Protein AF-A0A9P0P1K7-F1 (afdb_monomer)

Nearest PDB structures (foldseek):
  3ugr-assembly1_A  TM=5.005E-01  e=3.529E+00  Homo sapiens
  8rd8-assembly1_WD  TM=3.876E-01  e=3.308E+00  Psychrobacter urativorans
  6spf-assembly1_X  TM=3.736E-01  e=5.197E+00  Pseudomonas aeruginosa
  7unw-assembly1_Z  TM=3.796E-01  e=8.710E+00  Pseudomonas aeruginosa PAO1

Solvent-accessible surface area (backbone atoms only — not comparable to full-atom values): 15928 Å² total; per-residue (Å²): 129,79,80,78,40,69,74,62,51,59,71,72,45,85,81,62,67,67,64,61,52,59,64,56,71,76,50,87,76,87,56,88,46,77,46,60,40,57,48,88,78,46,46,64,73,56,54,55,53,33,48,77,70,58,32,45,74,43,62,48,72,48,86,92,57,44,74,97,55,73,80,73,79,78,80,82,64,73,93,72,77,70,98,54,70,65,73,49,72,40,81,41,81,34,84,88,73,75,39,74,42,82,39,84,31,40,42,67,61,54,53,42,67,71,52,54,53,58,63,60,50,52,51,49,61,36,59,77,71,55,80,91,76,88,74,91,57,85,59,54,65,55,54,49,48,52,54,45,45,50,53,53,52,50,49,52,54,51,46,58,60,30,53,81,71,78,48,87,78,54,72,67,59,52,50,50,53,53,52,51,52,62,70,68,49,74,79,72,92,69,93,74,75,86,74,80,71,77,80,74,71,70,53,67,68,75,50,55,61,84,63,81,75,44,82,44,81,48,98,58,78,34,56,16,78,72,80,64,47,80,23,42,28,23,27,66,70,69,74,36,24,27,46,87,64,69,41,40,55,66,61,41,49,132

pLDDT: mean 77.13, std 17.07, range [29.75, 95.5]

InterPro domains:
  IPR029526 PiggyBac transposable element-derived protein [PF13843] (31-82)
  IPR029526 PiggyBac transposable element-derived protein [PF13843] (89-155)

Organism: Acanthoscelides obtectus (NCBI:txid200917)

Structure (mmCIF, N/CA/C/O backbone):
data_AF-A0A9P0P1K7-F1
#
_entry.id   AF-A0A9P0P1K7-F1
#
loop_
_atom_site.group_PDB
_atom_site.id
_atom_site.type_symbol
_atom_site.label_atom_id
_atom_site.label_alt_id
_atom_site.label_comp_id
_atom_site.label_asym_id
_atom_site.label_entity_id
_atom_site.label_seq_id
_atom_site.pdbx_PDB_ins_code
_atom_site.Cartn_x
_atom_site.Cartn_y
_atom_site.Cartn_z
_atom_site.occupancy
_atom_site.B_iso_or_equiv
_atom_site.auth_seq_id
_atom_site.auth_comp_id
_atom_site.auth_asym_id
_atom_site.auth_atom_id
_atom_site.pdbx_PDB_model_num
ATOM 1 N N . MET A 1 1 ? 19.606 20.384 12.519 1.00 40.84 1 MET A N 1
ATOM 2 C CA . MET A 1 1 ? 18.174 20.038 12.422 1.00 40.84 1 MET A CA 1
ATOM 3 C C . MET A 1 1 ? 17.444 21.140 13.152 1.00 40.84 1 MET A C 1
ATOM 5 O O . MET A 1 1 ? 17.618 21.238 14.357 1.00 40.84 1 MET A O 1
ATOM 9 N N . ASP A 1 2 ? 16.769 22.026 12.423 1.00 29.75 2 ASP A N 1
ATOM 10 C CA . ASP A 1 2 ? 16.115 23.205 12.997 1.00 29.75 2 ASP A CA 1
ATOM 11 C C . ASP A 1 2 ? 14.933 22.801 13.879 1.00 29.75 2 ASP A C 1
ATOM 13 O O . ASP A 1 2 ? 13.805 22.634 13.421 1.00 29.75 2 ASP A O 1
ATOM 17 N N . THR A 1 3 ? 15.199 22.672 15.173 1.00 37.75 3 THR A N 1
ATOM 18 C CA . THR A 1 3 ? 14.186 22.590 16.231 1.00 37.75 3 THR A CA 1
ATOM 19 C C . THR A 1 3 ? 13.571 23.956 16.549 1.00 37.75 3 THR A C 1
ATOM 21 O O . THR A 1 3 ? 12.781 24.055 17.474 1.00 37.75 3 THR A O 1
ATOM 24 N N . ASN A 1 4 ? 13.908 25.009 15.796 1.00 39.62 4 ASN A N 1
ATOM 25 C CA . ASN A 1 4 ? 13.407 26.371 16.005 1.00 39.62 4 ASN A CA 1
ATOM 26 C C . ASN A 1 4 ? 12.370 26.810 14.963 1.00 39.62 4 ASN A C 1
ATOM 28 O O . ASN A 1 4 ? 11.918 27.950 15.004 1.00 39.62 4 ASN A O 1
ATOM 32 N N . ASN A 1 5 ? 11.964 25.930 14.040 1.00 38.53 5 ASN A N 1
ATOM 33 C CA . ASN A 1 5 ? 10.842 26.227 13.157 1.00 38.53 5 ASN A CA 1
ATOM 34 C C . ASN A 1 5 ? 9.524 25.892 13.885 1.00 38.53 5 ASN A C 1
ATOM 36 O O . ASN A 1 5 ? 9.245 24.704 14.079 1.00 38.53 5 ASN A O 1
ATOM 40 N N . PRO A 1 6 ? 8.697 26.891 14.259 1.00 40.88 6 PRO A N 1
ATOM 41 C CA . PRO A 1 6 ? 7.447 26.671 14.982 1.00 40.88 6 PRO A CA 1
ATOM 42 C C . PRO A 1 6 ? 6.456 25.790 14.213 1.00 40.88 6 PRO A C 1
ATOM 44 O O . PRO A 1 6 ? 5.601 25.168 14.831 1.00 40.88 6 PRO A O 1
ATOM 47 N N . LEU A 1 7 ? 6.564 25.667 12.886 1.00 39.16 7 LEU A N 1
ATOM 48 C CA . LEU A 1 7 ? 5.741 24.730 12.111 1.00 39.16 7 LEU A CA 1
ATOM 49 C C . LEU A 1 7 ? 6.181 23.271 12.310 1.00 39.16 7 LEU A C 1
ATOM 51 O O . LEU A 1 7 ? 5.349 22.369 12.291 1.00 39.16 7 LEU A O 1
ATOM 55 N N . VAL A 1 8 ? 7.477 23.031 12.535 1.00 40.59 8 VAL A N 1
ATOM 56 C CA . VAL A 1 8 ? 8.049 21.686 12.718 1.00 40.59 8 VAL A CA 1
ATOM 57 C C . VAL A 1 8 ? 7.940 21.235 14.176 1.00 40.59 8 VAL A C 1
ATOM 59 O O . VAL A 1 8 ? 7.599 20.082 14.436 1.00 40.59 8 VAL A O 1
ATOM 62 N N . THR A 1 9 ? 8.156 22.134 15.141 1.00 37.59 9 THR A N 1
ATOM 63 C CA . THR A 1 9 ? 7.997 21.821 16.572 1.00 37.59 9 THR A CA 1
ATOM 64 C C . THR A 1 9 ? 6.540 21.648 16.988 1.00 37.59 9 THR A C 1
ATOM 66 O O . THR A 1 9 ? 6.247 20.764 17.794 1.00 37.59 9 THR A O 1
ATOM 69 N N . ASN A 1 10 ? 5.608 22.401 16.392 1.00 40.94 10 ASN A N 1
ATOM 70 C CA . ASN A 1 10 ? 4.177 22.267 16.694 1.00 40.94 10 ASN A CA 1
ATOM 71 C C . ASN A 1 10 ? 3.494 21.092 15.975 1.00 40.94 10 ASN A C 1
ATOM 73 O O . ASN A 1 10 ? 2.407 20.692 16.385 1.00 40.94 10 ASN A O 1
ATOM 77 N N . ALA A 1 11 ? 4.108 20.513 14.938 1.00 41.47 11 ALA A N 1
ATOM 78 C CA . ALA A 1 11 ? 3.579 19.318 14.273 1.00 41.47 11 ALA A CA 1
ATOM 79 C C . ALA A 1 11 ? 3.780 18.035 15.104 1.00 41.47 11 ALA A C 1
ATOM 81 O O . ALA A 1 11 ? 3.044 17.065 14.937 1.00 41.47 11 ALA A O 1
ATOM 82 N N . LEU A 1 12 ? 4.771 18.025 16.005 1.00 41.28 12 LEU A N 1
ATOM 83 C CA . LEU A 1 12 ? 5.139 16.867 16.832 1.00 41.28 12 LEU A CA 1
ATOM 84 C C . LEU A 1 12 ? 4.727 17.014 18.307 1.00 41.28 12 LEU A C 1
ATOM 86 O O . LEU A 1 12 ? 4.859 16.062 19.081 1.00 41.28 12 LEU A O 1
ATOM 90 N N . SER A 1 13 ? 4.206 18.175 18.717 1.00 42.47 13 SER A N 1
ATOM 91 C CA . SER A 1 13 ? 3.633 18.350 20.051 1.00 42.47 13 SER A CA 1
ATOM 92 C C . SER A 1 13 ? 2.273 17.655 20.135 1.00 42.47 13 SER A C 1
ATOM 94 O O . SER A 1 13 ? 1.390 17.920 19.320 1.00 42.47 13 SER A O 1
ATOM 96 N N . ARG A 1 14 ? 2.136 16.760 21.123 1.00 50.47 14 ARG A N 1
ATOM 97 C CA . ARG A 1 14 ? 0.941 15.980 21.496 1.00 50.47 14 ARG A CA 1
ATOM 98 C C . ARG A 1 14 ? -0.377 16.589 20.987 1.00 50.47 14 ARG A C 1
ATOM 100 O O . ARG A 1 14 ? -0.855 17.566 21.545 1.00 50.47 14 ARG A O 1
ATOM 107 N N . ASN A 1 15 ? -0.980 15.936 19.993 1.00 53.31 15 ASN A N 1
ATOM 108 C CA . ASN A 1 15 ? -2.398 16.049 19.643 1.00 53.31 15 ASN A CA 1
ATOM 109 C C . ASN A 1 15 ? -2.936 17.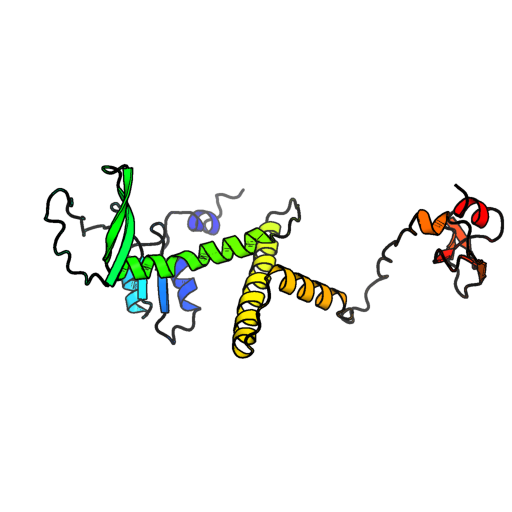481 19.466 1.00 53.31 15 ASN A C 1
ATOM 111 O O . ASN A 1 15 ? -3.743 17.941 20.271 1.00 53.31 15 ASN A O 1
ATOM 115 N N . LYS A 1 16 ? -2.624 18.150 18.350 1.00 48.75 16 LYS A N 1
ATOM 116 C CA . LYS A 1 16 ? -3.534 19.189 17.840 1.00 48.75 16 LYS A CA 1
ATOM 117 C C . LYS A 1 16 ? -4.567 18.563 16.907 1.00 48.75 16 LYS A C 1
ATOM 119 O O . LYS A 1 16 ? -4.364 18.456 15.700 1.00 48.75 16 LYS A O 1
ATOM 124 N N . PHE A 1 17 ? -5.666 18.160 17.544 1.00 50.09 17 PHE A N 1
ATOM 125 C CA . PHE A 1 17 ? -7.015 17.888 17.030 1.00 50.09 17 PHE A CA 1
ATOM 126 C C . PHE A 1 17 ? -7.374 18.613 15.711 1.00 50.09 17 PHE A C 1
ATOM 128 O O . PHE A 1 17 ? -7.921 18.004 14.797 1.00 50.09 17 PHE A O 1
ATOM 135 N N . GLU A 1 18 ? -6.957 19.871 15.566 1.00 44.72 18 GLU A N 1
ATOM 136 C CA . GLU A 1 18 ? -7.126 20.726 14.379 1.00 44.72 18 GLU A CA 1
ATOM 137 C C . GLU A 1 18 ? -6.564 20.126 13.075 1.00 44.72 18 GLU A C 1
ATOM 139 O O . GLU A 1 18 ? -7.171 20.232 12.011 1.00 44.72 18 GLU A O 1
ATOM 144 N N . THR A 1 19 ? -5.417 19.441 13.138 1.00 47.66 19 THR A N 1
ATOM 145 C CA . THR A 1 19 ? -4.721 18.946 11.932 1.00 47.66 19 THR A CA 1
ATOM 146 C C . THR A 1 19 ? -5.444 17.749 11.315 1.00 47.66 19 THR A C 1
ATOM 148 O O . THR A 1 19 ? -5.459 17.579 10.099 1.00 47.66 19 THR A O 1
ATOM 151 N N . ILE A 1 20 ? -6.080 16.928 12.154 1.00 52.53 20 ILE A N 1
ATOM 152 C CA . ILE A 1 20 ? -6.900 15.794 11.713 1.00 52.53 20 ILE A CA 1
ATOM 153 C C . ILE A 1 20 ? -8.202 16.307 11.074 1.00 52.53 20 ILE A C 1
ATOM 155 O O . ILE A 1 20 ? -8.666 15.749 10.081 1.00 52.53 20 ILE A O 1
ATOM 159 N N . HIS A 1 21 ? -8.745 17.414 11.584 1.00 48.19 21 HIS A N 1
ATOM 160 C CA . HIS A 1 21 ? -9.964 18.040 11.074 1.00 48.19 21 HIS A CA 1
ATOM 161 C C . HIS A 1 21 ? -9.827 18.518 9.617 1.00 48.19 21 HIS A C 1
ATOM 163 O O . HIS A 1 21 ? -10.728 18.316 8.802 1.00 48.19 21 HIS A O 1
ATOM 169 N N . ILE A 1 22 ? -8.664 19.079 9.258 1.00 48.97 22 ILE A N 1
ATOM 170 C CA . ILE A 1 22 ? -8.361 19.529 7.887 1.00 48.97 22 ILE A CA 1
ATOM 171 C C . ILE A 1 22 ? -8.360 18.353 6.897 1.00 48.97 22 ILE A C 1
ATOM 173 O O . ILE A 1 22 ? -8.869 18.484 5.785 1.00 48.97 22 ILE A O 1
ATOM 177 N N . PHE A 1 23 ? -7.846 17.185 7.297 1.00 49.94 23 PHE A N 1
ATOM 178 C CA . PHE A 1 23 ? -7.847 15.995 6.438 1.00 49.94 23 PHE A CA 1
ATOM 179 C C . PHE A 1 23 ? -9.258 15.448 6.177 1.00 49.94 23 PHE A C 1
ATOM 181 O O . PHE A 1 23 ? -9.504 14.910 5.098 1.00 49.94 23 PHE A O 1
ATOM 188 N N . PHE A 1 24 ? -10.198 15.617 7.113 1.00 52.19 24 PHE A N 1
ATOM 189 C CA . PHE A 1 24 ? -11.587 15.178 6.934 1.00 52.19 24 PHE A CA 1
ATOM 190 C C . PHE A 1 24 ? -12.442 16.145 6.107 1.00 52.19 24 PHE A C 1
ATOM 192 O O . PHE A 1 24 ? -13.388 15.700 5.458 1.00 52.19 24 PHE A O 1
ATOM 199 N N . HIS A 1 25 ? -12.091 17.435 6.060 1.00 49.12 25 HIS A N 1
ATOM 200 C CA . HIS A 1 25 ? -12.771 18.417 5.205 1.00 49.12 25 HIS A CA 1
ATOM 201 C C . HIS A 1 25 ? -12.584 18.174 3.702 1.00 49.12 25 HIS A C 1
ATOM 203 O O . HIS A 1 25 ? -13.388 18.654 2.909 1.00 49.12 25 HIS A O 1
ATOM 209 N N . LEU A 1 26 ? -11.551 17.428 3.305 1.00 44.81 26 LEU A N 1
ATOM 210 C CA . LEU A 1 26 ? -11.264 17.119 1.901 1.00 44.81 26 LEU A CA 1
ATOM 211 C C . LEU A 1 26 ? -12.012 15.885 1.377 1.00 44.81 26 LEU A C 1
ATOM 213 O O . LEU A 1 26 ? -11.915 15.581 0.189 1.00 44.81 26 LEU A O 1
ATOM 217 N N . ASN A 1 27 ? -12.728 15.160 2.240 1.00 53.69 27 ASN A N 1
ATOM 218 C CA . ASN A 1 27 ? -13.441 13.954 1.845 1.00 53.69 27 ASN A CA 1
ATOM 219 C C . ASN A 1 27 ? -14.908 14.286 1.540 1.00 53.69 27 ASN A C 1
ATOM 221 O O . ASN A 1 27 ? -15.587 14.943 2.328 1.00 53.69 27 ASN A O 1
ATOM 225 N N . ASP A 1 28 ? -15.403 13.835 0.387 1.00 53.22 28 ASP A N 1
ATOM 226 C CA . ASP A 1 28 ? -16.788 14.049 -0.037 1.00 53.22 28 ASP A CA 1
ATOM 227 C C . ASP A 1 28 ? -17.707 13.166 0.836 1.00 53.22 28 ASP A C 1
ATOM 229 O O . ASP A 1 28 ? -17.973 12.004 0.527 1.00 53.22 28 ASP A O 1
ATOM 233 N N . ASN A 1 29 ? -18.143 13.692 1.988 1.00 57.84 29 ASN A N 1
ATOM 234 C CA . ASN A 1 29 ? -18.910 12.982 3.029 1.00 57.84 29 ASN A CA 1
ATOM 235 C C . ASN A 1 29 ? -20.385 12.750 2.635 1.00 57.84 29 ASN A C 1
ATOM 237 O O . ASN A 1 29 ? -21.301 12.891 3.444 1.00 57.84 29 ASN A O 1
ATOM 241 N N . ARG A 1 30 ? -20.640 12.416 1.365 1.00 53.72 30 ARG A N 1
ATOM 242 C CA . ARG A 1 30 ? -21.987 12.185 0.814 1.00 53.72 30 ARG A CA 1
ATOM 243 C C . ARG A 1 30 ? -22.613 10.864 1.267 1.00 53.72 30 ARG A C 1
ATOM 245 O O . ARG A 1 30 ? -23.811 10.671 1.086 1.00 53.72 30 ARG A O 1
AT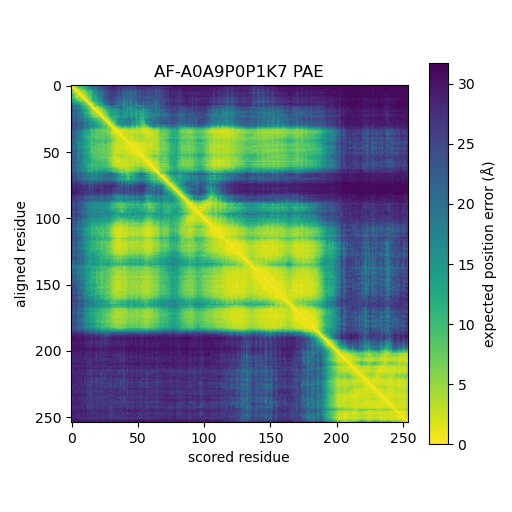OM 252 N N . GLN A 1 31 ? -21.824 9.957 1.843 1.00 60.88 31 GLN A N 1
ATOM 253 C CA . GLN A 1 31 ? -22.275 8.663 2.352 1.00 60.88 31 GLN A CA 1
ATOM 254 C C . GLN A 1 31 ? -21.886 8.491 3.821 1.00 60.88 31 GLN A C 1
ATOM 256 O O . GLN A 1 31 ? -20.857 8.998 4.264 1.00 60.88 31 GLN A O 1
ATOM 261 N N . ASN A 1 32 ? -22.704 7.737 4.561 1.00 66.94 32 ASN A N 1
ATOM 262 C CA . ASN A 1 32 ? -22.419 7.358 5.942 1.00 66.94 32 ASN A CA 1
ATOM 263 C C . ASN A 1 32 ? -21.152 6.489 5.985 1.00 66.94 32 ASN A C 1
ATOM 265 O O . ASN A 1 32 ? -21.203 5.286 5.727 1.00 66.94 32 ASN A O 1
ATOM 269 N N . CYS A 1 33 ? -20.017 7.103 6.310 1.00 72.44 33 CYS A N 1
ATOM 270 C CA . CYS A 1 33 ? -18.737 6.422 6.469 1.00 72.44 33 CYS A CA 1
ATOM 271 C C . CYS A 1 33 ? -18.486 6.113 7.948 1.00 72.44 33 CYS A C 1
ATOM 273 O O . CYS A 1 33 ? -18.611 6.990 8.804 1.00 72.44 33 CYS A O 1
ATOM 275 N N . THR A 1 34 ? -18.096 4.868 8.237 1.00 82.62 34 THR A N 1
ATOM 276 C CA . THR A 1 34 ? -17.655 4.446 9.571 1.00 82.62 34 THR A CA 1
ATOM 277 C C . THR A 1 34 ? -16.136 4.357 9.611 1.00 82.62 34 THR A C 1
ATOM 279 O O . THR A 1 34 ? -15.530 3.608 8.845 1.00 82.62 34 THR A O 1
ATOM 282 N N . ILE A 1 35 ? -15.522 5.100 10.524 1.00 85.50 35 ILE A N 1
ATOM 283 C CA . ILE A 1 35 ? -14.079 5.156 10.739 1.00 85.50 35 ILE A CA 1
ATOM 284 C C . ILE A 1 35 ? -13.718 4.249 11.915 1.00 85.50 35 ILE A C 1
ATOM 286 O O . ILE A 1 35 ? -14.319 4.327 12.986 1.00 85.50 35 ILE A O 1
ATOM 290 N N . PHE A 1 36 ? -12.709 3.405 11.729 1.00 87.81 36 PHE A N 1
ATOM 291 C CA . PHE A 1 36 ? -12.166 2.555 12.783 1.00 87.81 36 PHE A CA 1
ATOM 292 C C . PHE A 1 36 ? -10.851 3.147 13.280 1.00 87.81 36 PHE A C 1
ATOM 294 O O . PHE A 1 36 ? -9.950 3.394 12.480 1.00 87.81 36 PHE A O 1
ATOM 301 N N . LEU A 1 37 ? -10.763 3.415 14.582 1.00 86.88 37 LEU A N 1
ATOM 302 C CA . LEU A 1 37 ? -9.638 4.122 15.192 1.00 86.88 37 LEU A CA 1
ATOM 303 C C . LEU A 1 37 ? -8.963 3.265 16.259 1.00 86.88 37 LEU A C 1
ATOM 305 O O . LEU A 1 37 ? -9.623 2.727 17.149 1.00 86.88 37 LEU A O 1
ATOM 309 N N . ASP A 1 38 ? -7.635 3.212 16.212 1.00 86.25 38 ASP A N 1
ATOM 310 C CA . ASP A 1 38 ? -6.846 2.652 17.305 1.00 86.25 38 ASP A CA 1
ATOM 311 C C . ASP A 1 38 ? -6.825 3.591 18.520 1.00 86.25 38 ASP A C 1
ATOM 313 O O . ASP A 1 38 ? -7.011 4.807 18.399 1.00 86.25 38 ASP A O 1
ATOM 317 N N . ASN A 1 39 ? -6.498 3.034 19.683 1.00 84.69 39 ASN A N 1
ATOM 318 C CA . ASN A 1 39 ? -6.461 3.723 20.971 1.00 84.69 39 ASN A CA 1
ATOM 319 C C . ASN A 1 39 ? -5.569 4.967 21.020 1.00 84.69 39 ASN A C 1
ATOM 321 O O . ASN A 1 39 ? -5.749 5.849 21.867 1.00 84.69 39 ASN A O 1
ATOM 325 N N . TYR A 1 40 ? -4.595 5.047 20.116 1.00 81.50 40 TYR A N 1
ATOM 326 C CA . TYR A 1 40 ? -3.690 6.174 20.012 1.00 81.50 40 TYR A CA 1
ATOM 327 C C . TYR A 1 40 ? -4.416 7.422 19.501 1.00 81.50 40 TYR A C 1
ATOM 329 O O . TYR A 1 40 ? -4.148 8.525 19.989 1.00 81.50 40 TYR A O 1
ATOM 337 N N . PHE A 1 41 ? -5.365 7.234 18.580 1.00 79.75 41 PHE A N 1
ATOM 338 C CA . PHE A 1 41 ? -6.078 8.295 17.868 1.00 79.75 41 PHE A CA 1
ATOM 339 C C . PHE A 1 41 ? -7.432 8.645 18.493 1.00 79.75 41 PHE A C 1
ATOM 341 O O . PHE A 1 41 ? -8.008 9.672 18.156 1.00 79.75 41 PHE A O 1
ATOM 348 N N . THR A 1 42 ? -7.954 7.820 19.401 1.00 80.19 42 THR A N 1
ATOM 349 C CA . THR A 1 42 ? -9.259 8.054 20.035 1.00 80.19 42 THR A CA 1
ATOM 350 C C . THR A 1 42 ? -9.203 9.092 21.160 1.00 80.19 42 THR A C 1
ATOM 352 O O . THR A 1 42 ? -8.368 8.984 22.069 1.00 80.19 42 THR A O 1
ATOM 355 N N . SER A 1 43 ? -10.151 10.033 21.148 1.00 80.12 43 SER A N 1
ATOM 356 C CA . SER A 1 43 ? -10.479 10.951 22.250 1.00 80.12 43 SER A CA 1
ATOM 357 C C . SER A 1 43 ? -11.970 11.314 22.218 1.00 80.12 43 SER A C 1
ATOM 359 O O . SER A 1 43 ? -12.565 11.328 21.143 1.00 80.12 43 SER A O 1
ATOM 361 N N . ILE A 1 44 ? -12.577 11.618 23.372 1.00 78.69 44 ILE A N 1
ATOM 362 C CA . ILE A 1 44 ? -14.012 11.963 23.454 1.00 78.69 44 ILE A CA 1
ATOM 363 C C . ILE A 1 44 ? -14.363 13.181 22.571 1.00 78.69 44 ILE A C 1
ATOM 365 O O . ILE A 1 44 ? -15.262 13.039 21.739 1.00 78.69 44 ILE A O 1
ATOM 369 N N . PRO A 1 45 ? -13.616 14.307 22.611 1.00 79.44 45 PRO A N 1
ATOM 370 C CA . PRO A 1 45 ? -13.919 15.466 21.761 1.00 79.44 45 PRO A CA 1
ATOM 371 C C . PRO A 1 45 ? -13.874 15.159 20.254 1.00 79.44 45 PRO A C 1
ATOM 373 O O . PRO A 1 45 ? -14.615 15.743 19.462 1.00 79.44 45 PRO A O 1
ATOM 376 N N . LEU A 1 46 ? -13.007 14.225 19.834 1.00 77.88 46 LEU A N 1
ATOM 377 C CA . LEU A 1 46 ? -12.919 13.780 18.440 1.00 77.88 46 LEU A CA 1
ATOM 378 C C . LEU A 1 46 ? -14.166 13.008 18.021 1.00 77.88 46 LEU A C 1
ATOM 380 O O . LEU A 1 46 ? -14.679 13.245 16.931 1.00 77.88 46 LEU A O 1
ATOM 384 N N . LEU A 1 47 ? -14.668 12.114 18.873 1.00 79.44 47 LEU A N 1
ATOM 385 C CA . LEU A 1 47 ? -15.871 11.338 18.569 1.00 79.44 47 LEU A CA 1
ATOM 386 C C . LEU A 1 47 ? -17.101 12.249 18.429 1.00 79.44 47 LEU A C 1
ATOM 388 O O . LEU A 1 47 ? -17.882 12.080 17.490 1.00 79.44 47 LEU A O 1
ATOM 392 N N . GLU A 1 48 ? -17.249 13.244 19.309 1.00 80.44 48 GLU A N 1
ATOM 393 C CA . GLU A 1 48 ? -18.341 14.231 19.246 1.00 80.44 48 GLU A CA 1
ATOM 394 C C . GLU A 1 48 ? -18.297 15.032 17.941 1.00 80.44 48 GLU A C 1
ATOM 396 O O . GLU A 1 48 ? -19.302 15.183 17.244 1.00 80.44 48 GLU A O 1
ATOM 401 N N . THR A 1 49 ? -17.102 15.473 17.563 1.00 80.81 49 THR A N 1
ATOM 402 C CA . THR A 1 49 ? -16.896 16.306 16.379 1.00 80.81 49 THR A CA 1
ATOM 403 C C . THR A 1 49 ? -17.072 15.522 15.077 1.00 80.81 49 THR A C 1
ATOM 405 O O . THR A 1 49 ? -17.654 16.024 14.114 1.00 80.81 49 THR A O 1
ATOM 408 N N . LEU A 1 50 ? -16.635 14.262 15.031 1.00 79.00 50 LEU A N 1
ATOM 409 C CA . LEU A 1 50 ? -16.908 13.371 13.898 1.00 79.00 50 LEU A CA 1
ATOM 410 C C . LEU A 1 50 ? -18.411 13.108 13.750 1.00 79.00 50 LEU A C 1
ATOM 412 O O . LEU A 1 50 ? -18.943 13.184 12.641 1.00 79.00 50 LEU A O 1
ATOM 416 N N . THR A 1 51 ? -19.107 12.896 14.869 1.00 81.25 51 THR A N 1
ATOM 417 C CA . THR A 1 51 ? -20.561 12.682 14.883 1.00 81.25 51 THR A CA 1
ATOM 418 C C . THR A 1 51 ? -21.310 13.908 14.359 1.00 81.25 51 THR A C 1
ATOM 420 O O . THR A 1 51 ? -22.209 13.763 13.529 1.00 81.25 51 THR A O 1
ATOM 423 N N . ALA A 1 52 ? -20.895 15.117 14.755 1.00 81.56 52 ALA A N 1
ATOM 424 C CA . ALA A 1 52 ? -21.448 16.370 14.233 1.00 81.56 52 ALA A CA 1
ATOM 425 C C . ALA A 1 52 ? -21.278 16.503 12.704 1.00 81.56 52 ALA A C 1
ATOM 427 O O . ALA A 1 52 ? -22.157 17.025 12.021 1.00 81.56 52 ALA A O 1
ATOM 428 N N . ASN A 1 53 ? -20.191 15.956 12.152 1.00 77.00 53 ASN A N 1
ATOM 429 C CA . ASN A 1 53 ? -19.903 15.933 10.715 1.00 77.00 53 ASN A CA 1
ATOM 430 C C . ASN A 1 53 ? -20.484 14.710 9.972 1.00 77.00 53 ASN A C 1
ATOM 432 O O . ASN A 1 53 ? -20.111 14.464 8.825 1.00 77.00 53 ASN A O 1
ATOM 436 N N . LYS A 1 54 ? -21.395 13.941 10.592 1.00 80.25 54 LYS A N 1
ATOM 437 C CA . LYS A 1 54 ? -22.005 12.717 10.022 1.00 80.25 54 LYS A CA 1
ATOM 438 C C . LYS A 1 54 ? -20.993 11.606 9.689 1.00 80.25 54 LYS A C 1
ATOM 440 O O . LYS A 1 54 ? -21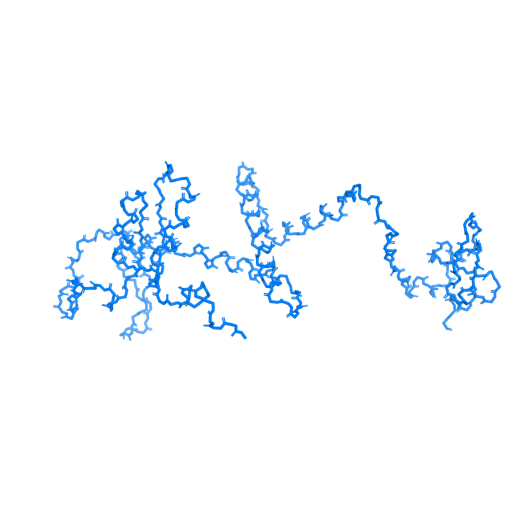.246 10.765 8.826 1.00 80.25 54 LYS A O 1
ATOM 445 N N . LEU A 1 55 ? -19.862 11.579 10.392 1.00 78.38 55 LEU A N 1
ATOM 446 C CA . LEU A 1 55 ? -18.870 10.510 10.325 1.00 78.38 55 LEU A CA 1
ATOM 447 C C . LEU A 1 55 ? -18.989 9.642 11.575 1.00 78.38 55 LEU A C 1
ATOM 449 O O . LEU A 1 55 ? -18.699 10.074 12.691 1.00 78.38 55 LEU A O 1
ATOM 453 N N . TYR A 1 56 ? -19.408 8.394 11.393 1.00 83.12 56 TYR A N 1
ATOM 454 C CA . TYR A 1 56 ? -19.485 7.448 12.499 1.00 83.12 56 TYR A CA 1
ATOM 455 C C . TYR A 1 56 ? -18.090 6.925 12.818 1.00 83.12 56 TYR A C 1
ATOM 457 O O . TYR A 1 56 ? -17.272 6.719 11.925 1.00 83.12 56 TYR A O 1
ATOM 465 N N . CYS A 1 57 ? -17.802 6.678 14.089 1.00 84.38 57 CYS A N 1
ATOM 466 C CA . CYS A 1 57 ? -16.494 6.207 14.519 1.00 84.38 57 CYS A CA 1
ATOM 467 C C . CYS A 1 57 ? -16.614 5.090 15.555 1.00 84.38 57 CYS A C 1
ATOM 469 O O . CYS A 1 57 ? -17.512 5.081 16.394 1.00 84.38 57 CYS A O 1
ATOM 471 N N . VAL A 1 58 ? -15.699 4.126 15.475 1.00 86.44 58 VAL A N 1
ATOM 472 C CA . VAL A 1 58 ? -15.581 3.012 16.416 1.00 86.44 58 VAL A CA 1
ATOM 473 C C . VAL A 1 58 ? -14.114 2.878 16.791 1.00 86.44 58 VAL A C 1
ATOM 475 O O . VAL A 1 58 ? -13.255 2.744 15.923 1.00 86.44 58 VAL A O 1
ATOM 478 N N . GLY A 1 59 ? -13.813 2.899 18.083 1.00 85.50 59 GLY A N 1
ATOM 479 C CA . GLY A 1 59 ? -12.442 2.816 18.559 1.00 85.50 59 GLY A CA 1
ATOM 480 C C . GLY A 1 59 ? -12.345 2.301 19.982 1.00 85.50 59 GLY A C 1
ATOM 481 O O . GLY A 1 59 ? -13.336 2.240 20.709 1.00 85.50 59 GLY A O 1
ATOM 482 N N . THR A 1 60 ? -11.137 1.922 20.377 1.00 84.81 60 THR A N 1
ATOM 483 C CA . THR A 1 60 ? -10.834 1.580 21.771 1.00 84.81 60 THR A CA 1
ATOM 484 C C . THR A 1 60 ? -10.318 2.821 22.479 1.00 84.81 60 THR A C 1
ATOM 486 O O . THR A 1 60 ? -9.442 3.477 21.952 1.00 84.81 60 THR A O 1
ATOM 489 N N . VAL A 1 61 ? -10.831 3.167 23.658 1.00 83.06 61 VAL A N 1
ATOM 490 C CA . VAL A 1 61 ? -10.357 4.345 24.408 1.00 83.06 61 VAL A CA 1
ATOM 491 C C . VAL A 1 61 ? -9.483 3.878 25.565 1.00 83.06 61 VAL A C 1
ATOM 493 O O . VAL A 1 61 ? -9.821 2.920 26.261 1.00 83.06 61 VAL A O 1
ATOM 496 N N . ARG A 1 62 ? -8.339 4.538 25.774 1.00 78.31 62 ARG A N 1
ATOM 497 C CA . ARG A 1 62 ? -7.481 4.246 26.928 1.00 78.31 62 ARG A CA 1
ATOM 498 C C . ARG A 1 62 ? -8.126 4.781 28.208 1.00 78.31 62 ARG A C 1
ATOM 500 O O . ARG A 1 62 ? -8.710 5.861 28.200 1.00 78.31 62 ARG A O 1
ATOM 507 N N . SER A 1 63 ? -7.984 4.054 29.312 1.00 74.75 63 SER A N 1
ATOM 508 C CA . SER A 1 63 ? -8.580 4.412 30.610 1.00 74.75 63 SER A CA 1
ATOM 509 C C . SER A 1 63 ? -8.111 5.766 31.155 1.00 74.75 63 SER A C 1
ATOM 511 O O . SER A 1 63 ? -8.833 6.408 31.906 1.00 74.75 63 SER A O 1
ATOM 513 N N . ASP A 1 64 ? -6.923 6.221 30.760 1.00 75.44 64 ASP A N 1
ATOM 514 C CA . ASP A 1 64 ? -6.351 7.525 31.109 1.00 75.44 64 ASP A CA 1
ATOM 515 C C . ASP A 1 64 ? -6.872 8.683 30.233 1.00 75.44 64 ASP A C 1
ATOM 517 O O . ASP A 1 64 ? -6.496 9.832 30.448 1.00 75.44 64 ASP A O 1
ATOM 521 N N . ARG A 1 65 ? -7.738 8.407 29.246 1.00 70.88 65 ARG A N 1
ATOM 522 C CA . ARG A 1 65 ? -8.267 9.387 28.273 1.00 70.88 65 ARG A CA 1
ATOM 523 C C . ARG A 1 65 ? -9.787 9.543 28.306 1.00 70.88 65 ARG A C 1
ATOM 525 O O . ARG A 1 65 ? -10.369 10.093 27.376 1.00 70.88 65 ARG A O 1
ATOM 532 N N . VAL A 1 66 ? -10.428 9.041 29.356 1.00 67.31 66 VAL A N 1
ATOM 533 C CA . VAL A 1 66 ? -11.894 9.061 29.505 1.00 67.31 66 VAL A CA 1
ATOM 534 C C . VAL A 1 66 ? -12.383 10.315 30.252 1.00 67.31 66 VAL A C 1
ATOM 536 O O . VAL A 1 66 ? -13.570 10.455 30.522 1.00 67.31 66 VAL A O 1
ATOM 539 N N . GLU A 1 67 ? -11.476 11.253 30.556 1.00 69.88 67 GLU A N 1
ATOM 540 C CA . GLU A 1 67 ? -11.758 12.530 31.231 1.00 69.88 67 GLU A CA 1
ATOM 541 C C . GLU A 1 67 ? -12.745 12.375 32.412 1.00 69.88 67 GLU A C 1
ATOM 543 O O . GLU A 1 67 ? -12.548 11.530 33.284 1.00 69.88 67 GLU A O 1
ATOM 548 N N . LYS A 1 68 ? -13.816 13.182 32.442 1.00 59.06 68 LYS A N 1
ATOM 549 C CA . LYS A 1 68 ? -14.862 13.223 33.478 1.00 59.06 68 LYS A CA 1
ATOM 550 C C . LYS A 1 68 ? -15.820 12.021 33.459 1.00 59.06 68 LYS A C 1
ATOM 552 O O . LYS A 1 68 ? -16.800 12.034 34.199 1.00 59.06 68 LYS A O 1
ATOM 557 N N . ALA A 1 69 ? -15.561 10.999 32.645 1.00 62.19 69 ALA A N 1
ATOM 558 C CA . ALA A 1 69 ? -16.315 9.750 32.621 1.00 62.19 69 ALA A CA 1
ATOM 559 C C . ALA A 1 69 ? -15.445 8.596 33.164 1.00 62.19 69 ALA A C 1
ATOM 561 O O . ALA A 1 69 ? -15.028 7.721 32.400 1.00 62.19 69 ALA A O 1
ATOM 562 N N . PRO A 1 70 ? -15.127 8.585 34.477 1.00 63.12 70 PRO A N 1
ATOM 563 C CA . PRO A 1 70 ? -14.305 7.541 35.070 1.00 63.12 70 PRO A CA 1
ATOM 564 C C . PRO A 1 70 ? -14.965 6.177 34.860 1.00 63.12 70 PRO A C 1
ATOM 566 O O . PRO A 1 70 ? -16.123 5.954 35.223 1.00 63.12 70 PRO A O 1
ATOM 569 N N . LEU A 1 71 ? -14.213 5.254 34.263 1.00 63.91 71 LEU A N 1
ATOM 570 C CA . LEU A 1 71 ? -14.631 3.864 34.151 1.00 63.91 71 LEU A CA 1
ATOM 571 C C . LEU A 1 71 ? -14.719 3.293 35.568 1.00 63.91 71 LEU A C 1
ATOM 573 O O . LEU A 1 71 ? -13.729 3.301 36.298 1.00 63.91 71 LEU A O 1
ATOM 577 N N . LYS A 1 72 ? -15.897 2.805 35.968 1.00 64.06 72 LYS A N 1
ATOM 578 C CA . LYS A 1 72 ? -16.032 2.059 37.223 1.00 64.06 72 LYS A CA 1
ATOM 579 C C . LYS A 1 72 ? -15.108 0.841 37.171 1.00 64.06 72 LYS A C 1
ATOM 581 O O . LYS A 1 72 ? -15.058 0.148 36.153 1.00 64.06 72 LYS A O 1
ATOM 586 N N . ASP A 1 73 ? -14.401 0.566 38.266 1.00 54.78 73 ASP A N 1
ATOM 587 C CA . ASP A 1 73 ? -13.639 -0.671 38.413 1.00 54.78 73 ASP A CA 1
ATOM 588 C C . ASP A 1 73 ? -14.600 -1.859 38.276 1.00 54.78 73 ASP A C 1
ATOM 590 O O . ASP A 1 73 ? -15.360 -2.168 39.190 1.00 54.78 73 ASP A O 1
ATOM 594 N N . LEU A 1 74 ? -14.550 -2.571 37.146 1.00 57.41 74 LEU A N 1
ATOM 595 C CA . LEU A 1 74 ? -15.342 -3.783 36.878 1.00 57.41 74 LEU A CA 1
ATOM 596 C C . LEU A 1 74 ? -14.878 -4.992 37.723 1.00 57.41 74 LEU A C 1
ATOM 598 O O . LEU A 1 74 ? -14.963 -6.151 37.305 1.00 57.41 74 LEU A O 1
ATOM 602 N N . LYS A 1 75 ? -14.344 -4.752 38.924 1.00 48.00 75 LYS A N 1
ATOM 603 C CA . LYS A 1 75 ? -14.081 -5.795 39.911 1.00 48.00 75 LYS A CA 1
ATOM 604 C C . LYS A 1 75 ? -15.399 -6.106 40.623 1.00 48.00 75 LYS A C 1
ATOM 606 O O . LYS A 1 75 ? -15.708 -5.495 41.635 1.00 48.00 75 LYS A O 1
ATOM 611 N N . LYS A 1 76 ? -16.089 -7.143 40.134 1.00 45.88 76 LYS A N 1
ATOM 612 C CA . LYS A 1 76 ? -17.232 -7.829 40.778 1.00 45.88 76 LYS A CA 1
ATOM 613 C C . LYS A 1 76 ? -18.627 -7.203 40.614 1.00 45.88 76 LYS A C 1
ATOM 615 O O . LYS A 1 76 ? -19.436 -7.311 41.526 1.00 45.88 76 LYS A O 1
ATOM 620 N N . GLU A 1 77 ? -18.970 -6.666 39.452 1.00 42.56 77 GLU A N 1
ATOM 621 C CA . GLU A 1 77 ? -20.384 -6.681 39.050 1.00 42.56 77 GLU A CA 1
ATOM 622 C C . GLU A 1 77 ? -20.575 -7.837 38.068 1.00 42.56 77 GLU A C 1
ATOM 624 O O . GLU A 1 77 ? -19.684 -8.115 37.259 1.00 42.56 77 GLU A O 1
ATOM 629 N N . ASN A 1 78 ? -21.662 -8.592 38.249 1.00 41.41 78 ASN A N 1
ATOM 630 C CA . ASN A 1 78 ? -21.973 -9.804 37.497 1.00 41.41 78 ASN A CA 1
ATOM 631 C C . ASN A 1 78 ? -21.655 -9.608 36.010 1.00 41.41 78 ASN A C 1
ATOM 633 O O . ASN A 1 78 ? -22.051 -8.619 35.402 1.00 41.41 78 ASN A O 1
ATOM 637 N N . ARG A 1 79 ? -20.926 -10.564 35.422 1.00 48.41 79 ARG A N 1
ATOM 638 C CA . ARG A 1 79 ? -20.566 -10.573 33.990 1.00 48.41 79 ARG A CA 1
ATOM 639 C C . ARG A 1 79 ? -21.781 -10.680 33.061 1.00 48.41 79 ARG A C 1
ATOM 641 O O . ARG A 1 79 ? -21.614 -10.660 31.845 1.00 48.41 79 ARG A O 1
ATOM 648 N N . ASP A 1 80 ? -22.967 -10.742 33.644 1.00 43.88 80 ASP A N 1
ATOM 649 C CA . ASP A 1 80 ? -24.240 -10.900 32.985 1.00 43.88 80 ASP A CA 1
ATOM 650 C C . ASP A 1 80 ? -24.929 -9.528 32.951 1.00 43.88 80 ASP A C 1
ATOM 652 O O . ASP A 1 80 ? -25.219 -8.932 33.988 1.00 43.88 80 ASP A O 1
ATOM 656 N N . ASN A 1 81 ? -25.183 -9.043 31.733 1.00 46.12 81 ASN A N 1
ATOM 657 C CA . ASN A 1 81 ? -25.985 -7.861 31.381 1.00 46.12 81 ASN A CA 1
ATOM 658 C C . ASN A 1 81 ? -25.295 -6.490 31.368 1.00 46.12 81 ASN A C 1
ATOM 660 O O . ASN A 1 81 ? -25.883 -5.478 31.751 1.00 46.12 81 ASN A O 1
ATOM 664 N N . THR A 1 82 ? -24.112 -6.392 30.757 1.00 49.19 82 THR A N 1
ATOM 665 C CA . THR A 1 82 ? -23.820 -5.138 30.042 1.00 49.19 82 THR A CA 1
ATOM 666 C C . THR A 1 82 ? -24.799 -5.030 28.861 1.00 49.19 82 THR A C 1
ATOM 668 O O . THR A 1 82 ? -24.923 -5.991 28.109 1.00 49.19 82 THR A O 1
ATOM 671 N N . LEU A 1 83 ? -25.496 -3.894 28.727 1.00 47.38 83 LEU A N 1
ATOM 672 C CA . LEU A 1 83 ? -26.577 -3.532 27.777 1.00 47.38 83 LEU A CA 1
ATOM 673 C C . LEU A 1 83 ? -26.233 -3.639 26.268 1.00 47.38 83 LEU A C 1
ATOM 675 O O . LEU A 1 83 ? -26.609 -2.789 25.464 1.00 47.38 83 LEU A O 1
ATOM 679 N N . TYR A 1 84 ? -25.502 -4.661 25.845 1.00 54.56 84 TYR A N 1
ATOM 680 C CA . TYR A 1 84 ? -25.073 -4.837 24.468 1.00 54.56 84 TYR A CA 1
ATOM 681 C C . TYR A 1 84 ? -25.556 -6.185 23.960 1.00 54.56 84 TYR A C 1
ATOM 683 O O . TYR A 1 84 ? -25.170 -7.231 24.474 1.00 54.56 84 TYR A O 1
ATOM 691 N N . GLN A 1 85 ? -26.379 -6.158 22.912 1.00 57.06 85 GLN A N 1
ATOM 692 C CA . GLN A 1 85 ? -26.808 -7.363 22.214 1.00 57.06 85 GLN A CA 1
ATOM 693 C C . GLN A 1 85 ? -25.566 -8.135 21.733 1.00 57.06 85 GLN A C 1
ATOM 695 O O . GLN A 1 85 ? -24.790 -7.641 20.896 1.00 57.06 85 GLN A O 1
ATOM 700 N N . THR A 1 86 ? -25.354 -9.327 22.292 1.00 60.50 86 THR A N 1
ATOM 701 C CA . THR A 1 86 ? -24.333 -10.273 21.844 1.00 60.50 86 THR A CA 1
ATOM 702 C C . THR A 1 86 ? -24.779 -10.837 20.495 1.00 60.50 86 THR A C 1
ATOM 704 O O . THR A 1 86 ? -25.926 -11.239 20.316 1.00 60.50 86 THR A O 1
ATOM 707 N N . LYS A 1 87 ? -23.902 -10.771 19.488 1.00 64.62 87 LYS A N 1
ATOM 708 C CA . LYS A 1 87 ? -24.202 -11.243 18.118 1.00 64.62 87 LYS A CA 1
ATOM 709 C C . LYS A 1 87 ? -23.196 -12.279 17.607 1.00 64.62 87 LYS A C 1
ATOM 711 O O . LYS A 1 87 ? -23.253 -12.647 16.438 1.00 64.62 87 LYS A O 1
ATOM 716 N N . GLY A 1 88 ? -22.275 -12.752 18.446 1.00 67.81 88 GLY A N 1
ATOM 717 C CA . GLY A 1 88 ? -21.320 -13.785 18.049 1.00 67.81 88 GLY A CA 1
ATOM 718 C C . GLY A 1 88 ? -20.440 -14.273 19.192 1.00 67.81 88 GLY A C 1
ATOM 719 O O . GLY A 1 88 ? -20.519 -13.760 20.301 1.00 67.81 88 GLY A O 1
ATOM 720 N N . SER A 1 89 ? -19.579 -15.243 18.889 1.00 78.75 89 SER A N 1
ATOM 721 C CA . SER A 1 89 ? -18.579 -15.811 19.799 1.00 78.75 89 SER A CA 1
ATOM 722 C C . SER A 1 89 ? -17.169 -15.522 19.285 1.00 78.75 89 SER A C 1
ATOM 724 O O . SER A 1 89 ? -16.924 -15.635 18.078 1.00 78.75 89 SER A O 1
ATOM 726 N N . CYS A 1 90 ? -16.221 -15.216 20.168 1.00 80.38 90 CYS A N 1
ATOM 727 C CA . CYS A 1 90 ? -14.811 -15.103 19.804 1.00 80.38 90 CYS A CA 1
ATOM 728 C C . CYS A 1 90 ? -13.909 -15.946 20.712 1.00 80.38 90 CYS A C 1
ATOM 730 O O . CYS A 1 90 ? -14.150 -16.099 21.911 1.00 80.38 90 CYS A O 1
ATOM 732 N N . LYS A 1 91 ? -12.825 -16.476 20.125 1.00 83.81 91 LYS A N 1
ATOM 733 C CA . LYS A 1 91 ? -11.788 -17.182 20.881 1.00 83.81 91 LYS A CA 1
ATOM 734 C C . LYS A 1 91 ? -10.985 -16.165 21.675 1.00 83.81 91 LYS A C 1
ATOM 736 O O . LYS A 1 91 ? -10.307 -15.313 21.098 1.00 83.81 91 LYS A O 1
ATOM 741 N N . ARG A 1 92 ? -11.028 -16.285 22.996 1.00 82.75 92 ARG A N 1
ATOM 742 C CA . ARG A 1 92 ? -10.238 -15.479 23.921 1.00 82.75 92 ARG A CA 1
ATOM 743 C C . ARG A 1 92 ? -9.291 -16.387 24.690 1.00 82.75 92 ARG A C 1
ATOM 745 O O . ARG A 1 92 ? -9.694 -17.418 25.215 1.00 82.75 92 ARG A O 1
ATOM 752 N N . TRP A 1 93 ? -8.029 -15.981 24.797 1.00 79.75 93 TRP A N 1
ATOM 753 C CA . TRP A 1 93 ? -7.090 -16.660 25.682 1.00 79.75 93 TRP A CA 1
ATOM 754 C C . TRP A 1 93 ? -7.481 -16.415 27.145 1.00 79.75 93 TRP A C 1
ATOM 756 O O . TRP A 1 93 ? -7.527 -15.264 27.596 1.00 79.75 93 TRP A O 1
ATOM 766 N N . SER A 1 94 ? -7.780 -17.486 27.882 1.00 83.81 94 SER A N 1
ATOM 767 C CA . SER A 1 94 ?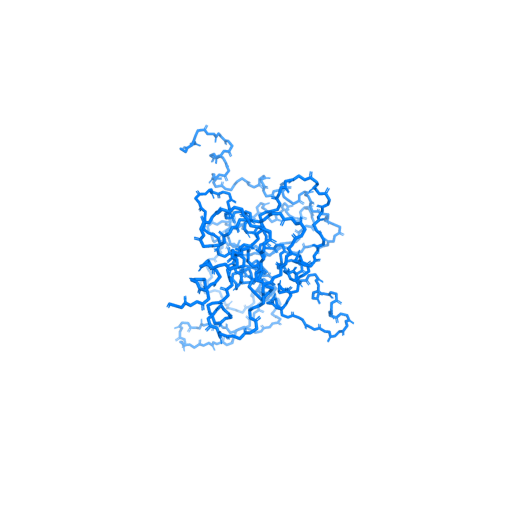 -8.004 -17.426 29.327 1.00 83.81 94 SER A CA 1
ATOM 768 C C . SER A 1 94 ? -6.698 -17.706 30.049 1.00 83.81 94 SER A C 1
ATOM 770 O O . SER A 1 94 ? -6.113 -18.778 29.922 1.00 83.81 94 SER A O 1
ATOM 772 N N . MET A 1 95 ? -6.243 -16.742 30.849 1.00 79.94 95 MET A N 1
ATOM 773 C CA . MET A 1 95 ? -5.045 -16.912 31.675 1.00 79.94 95 MET A CA 1
ATOM 774 C C . MET A 1 95 ? -5.260 -17.946 32.793 1.00 79.94 95 MET A C 1
ATOM 776 O O . MET A 1 95 ? -4.302 -18.583 33.216 1.00 79.94 95 MET A O 1
ATOM 780 N N . LYS A 1 96 ? -6.514 -18.124 33.243 1.00 86.44 96 LYS A N 1
ATOM 781 C CA . LYS A 1 96 ? -6.891 -19.105 34.272 1.00 86.44 96 LYS A CA 1
ATOM 782 C C . LYS A 1 96 ? -6.841 -20.528 33.726 1.00 86.44 96 LYS A C 1
ATOM 784 O O . LYS A 1 96 ? -6.217 -21.389 34.331 1.00 86.44 96 LYS A O 1
ATOM 789 N N . ASP A 1 97 ? -7.432 -20.729 32.551 1.00 83.19 97 ASP A N 1
ATOM 790 C CA . ASP A 1 97 ? -7.606 -22.060 31.956 1.00 83.19 97 ASP A CA 1
ATOM 791 C C . ASP A 1 97 ? -6.450 -22.440 31.021 1.00 83.19 97 ASP A C 1
ATOM 793 O O . ASP A 1 97 ? -6.453 -23.530 30.452 1.00 83.19 97 ASP A O 1
ATOM 797 N N . LYS A 1 98 ? -5.486 -21.522 30.817 1.00 86.94 98 LYS A N 1
ATOM 798 C CA . LYS A 1 98 ? -4.340 -21.636 29.892 1.00 86.94 98 LYS A CA 1
ATOM 799 C C . LYS A 1 98 ? -4.733 -22.185 28.515 1.00 86.94 98 LYS A C 1
ATOM 801 O O . LYS A 1 98 ? -3.973 -22.907 27.875 1.00 86.94 98 LYS A O 1
ATOM 806 N N . SER A 1 99 ? -5.939 -21.851 28.074 1.00 86.44 99 SER A N 1
ATOM 807 C CA . SER A 1 99 ? -6.537 -22.354 26.848 1.00 86.44 99 SER A CA 1
ATOM 808 C C . SER A 1 99 ? -7.382 -21.269 26.185 1.00 86.44 99 SER A C 1
ATOM 810 O O . SER A 1 99 ? -7.749 -20.254 26.792 1.00 86.44 99 SER A O 1
ATOM 812 N N . ALA A 1 100 ? -7.643 -21.457 24.893 1.00 87.88 100 ALA A N 1
ATOM 813 C CA . ALA A 1 100 ? -8.518 -20.584 24.129 1.00 87.88 100 ALA A CA 1
ATOM 814 C C . ALA A 1 100 ? -9.975 -20.978 24.400 1.00 87.88 100 ALA A C 1
ATOM 816 O O . ALA A 1 100 ? -10.460 -21.971 23.860 1.00 87.88 100 ALA A O 1
ATOM 817 N N . ILE A 1 101 ? -10.661 -20.188 25.221 1.00 87.94 101 ILE A N 1
ATOM 818 C CA . ILE A 1 101 ? -12.085 -20.360 25.512 1.00 87.94 101 ILE A CA 1
ATOM 819 C C . ILE A 1 101 ? -12.926 -19.594 24.488 1.00 87.94 101 ILE A C 1
ATOM 821 O O . ILE A 1 101 ? -12.501 -18.555 23.971 1.00 87.94 101 ILE A O 1
ATOM 825 N N . GLN A 1 102 ? -14.121 -20.098 24.188 1.00 86.25 102 GLN A N 1
ATOM 826 C CA . GLN A 1 102 ? -15.119 -19.339 23.437 1.00 86.25 102 GLN A CA 1
ATOM 827 C C . GLN A 1 102 ? -15.887 -18.436 24.396 1.00 86.25 102 GLN A C 1
ATOM 829 O O . GLN A 1 102 ? -16.367 -18.898 25.429 1.00 86.25 102 GLN A O 1
ATOM 834 N N . VAL A 1 103 ? -15.963 -17.149 24.066 1.00 84.56 103 VAL A N 1
ATOM 835 C CA . VAL A 1 103 ? -16.655 -16.137 24.870 1.00 84.56 103 VAL A CA 1
ATOM 836 C C . VAL A 1 103 ? -17.630 -15.386 23.980 1.00 84.56 103 VAL A C 1
ATOM 838 O O . VAL A 1 103 ? -17.296 -15.052 22.839 1.00 84.56 103 VAL A O 1
ATOM 841 N N . ASP A 1 104 ? -18.811 -15.090 24.514 1.00 82.81 104 ASP A N 1
ATOM 842 C CA . ASP A 1 104 ? -19.783 -14.249 23.829 1.00 82.81 104 ASP A CA 1
ATOM 843 C C . ASP A 1 104 ? -19.225 -12.841 23.620 1.00 82.81 104 ASP A C 1
ATOM 845 O O . ASP A 1 104 ? -18.698 -12.186 24.524 1.00 82.81 104 ASP A O 1
ATOM 849 N N . GLN A 1 105 ? -19.314 -12.382 22.377 1.00 81.50 105 GLN A N 1
ATOM 850 C CA . GLN A 1 105 ? -18.763 -11.122 21.925 1.00 81.50 105 GLN A CA 1
ATOM 851 C C . GLN A 1 105 ? -19.889 -10.101 21.702 1.00 81.50 105 GLN A C 1
ATOM 853 O O . GLN A 1 105 ? -20.815 -10.349 20.916 1.00 81.50 105 GLN A O 1
ATOM 858 N N . PRO A 1 106 ? -19.788 -8.903 22.309 1.00 84.75 106 PRO A N 1
ATOM 859 C CA . PRO A 1 106 ? -20.679 -7.800 21.985 1.00 84.75 106 PRO A CA 1
ATOM 860 C C . PRO A 1 106 ? -20.568 -7.414 20.507 1.00 84.75 106 PRO A C 1
ATOM 862 O O . PRO A 1 106 ? -19.468 -7.345 19.945 1.00 84.75 106 PRO A O 1
ATOM 865 N N . SER A 1 107 ? -21.707 -7.099 19.888 1.00 82.50 107 SER A N 1
ATOM 866 C CA . SER A 1 107 ? -21.787 -6.695 18.475 1.00 82.50 107 SER A CA 1
ATOM 867 C C . SER A 1 107 ? -20.829 -5.551 18.104 1.00 82.50 107 SER A C 1
ATOM 869 O O . SER A 1 107 ? -20.207 -5.593 17.042 1.00 82.50 107 SER A O 1
ATOM 871 N N . LEU A 1 108 ? -20.637 -4.574 18.996 1.00 83.75 108 LEU A N 1
ATOM 872 C CA . LEU A 1 108 ? -19.719 -3.449 18.789 1.00 83.75 108 LEU A CA 1
ATOM 873 C C . LEU A 1 108 ? -18.249 -3.887 18.682 1.00 83.75 108 LEU A C 1
ATOM 875 O O . LEU A 1 108 ? -17.522 -3.422 17.806 1.00 83.75 108 LEU A O 1
ATOM 879 N N . VAL A 1 109 ? -17.814 -4.818 19.537 1.00 84.94 109 VAL A N 1
ATOM 880 C CA . VAL A 1 109 ? -16.438 -5.343 19.505 1.00 84.94 109 VAL A CA 1
ATOM 881 C C . VAL A 1 109 ? -16.225 -6.171 18.238 1.00 84.94 109 VAL A C 1
ATOM 883 O O . VAL A 1 109 ? -15.159 -6.112 17.627 1.00 84.94 109 VAL A O 1
ATOM 886 N N . HIS A 1 110 ? -17.244 -6.923 17.811 1.00 85.12 110 HIS A N 1
ATOM 887 C CA . HIS A 1 110 ? -17.191 -7.657 16.549 1.00 85.12 110 HIS A CA 1
ATOM 888 C C . HIS A 1 110 ? -17.019 -6.706 15.354 1.00 85.12 110 HIS A C 1
ATOM 890 O O . HIS A 1 110 ? -16.154 -6.928 14.505 1.00 85.12 110 HIS A O 1
ATOM 896 N N . LEU A 1 111 ? -17.791 -5.613 15.322 1.00 86.31 111 LEU A N 1
ATOM 897 C CA . LEU A 1 111 ? -17.694 -4.579 14.292 1.00 86.31 111 LEU A CA 1
ATOM 898 C C . LEU A 1 111 ? -16.305 -3.918 14.271 1.00 86.31 111 LEU A C 1
ATOM 900 O O . LEU A 1 111 ? -15.716 -3.787 13.199 1.00 86.31 111 LEU A O 1
ATOM 904 N N . TYR A 1 112 ? -15.760 -3.567 15.439 1.00 88.31 112 TYR A N 1
ATOM 905 C CA . TYR A 1 112 ? -14.411 -3.005 15.568 1.00 88.31 112 TYR A CA 1
ATOM 906 C C . TYR A 1 112 ? -13.336 -3.942 15.004 1.00 88.31 112 TYR A C 1
ATOM 908 O O . TYR A 1 112 ? -12.554 -3.542 14.140 1.00 88.31 112 TYR A O 1
ATOM 916 N N . ASN A 1 113 ? -13.339 -5.209 15.428 1.00 87.75 113 ASN A N 1
ATOM 917 C CA . ASN A 1 113 ? -12.364 -6.200 14.968 1.00 87.75 113 ASN A CA 1
ATOM 918 C C . ASN A 1 113 ? -12.449 -6.436 13.453 1.00 87.75 113 ASN A C 1
ATOM 920 O O . ASN A 1 113 ? -11.429 -6.660 12.805 1.00 87.75 113 ASN A O 1
ATOM 924 N N . LYS A 1 114 ? -13.657 -6.370 12.877 1.00 86.56 114 LYS A N 1
ATOM 925 C CA . LYS A 1 114 ? -13.868 -6.492 11.430 1.00 86.56 114 LYS A CA 1
ATOM 926 C C . LYS A 1 114 ? -13.288 -5.301 10.653 1.00 86.56 114 LYS A C 1
ATOM 928 O O . LYS A 1 114 ? -12.818 -5.494 9.535 1.00 86.56 114 LYS A O 1
ATOM 933 N N . GLY A 1 115 ? -13.340 -4.093 11.220 1.00 85.12 115 GLY A N 1
ATOM 934 C CA . GLY A 1 115 ? -12.965 -2.848 10.541 1.00 85.12 115 GLY A CA 1
ATOM 935 C C . GLY A 1 115 ? -11.512 -2.389 10.716 1.00 85.12 115 GLY A C 1
ATOM 936 O O . GLY A 1 115 ? -10.955 -1.797 9.795 1.00 85.12 115 GLY A O 1
ATOM 937 N N . MET A 1 116 ? -10.868 -2.680 11.852 1.00 85.44 116 MET A N 1
ATOM 938 C CA . MET A 1 116 ? -9.531 -2.148 12.187 1.00 85.44 116 MET A CA 1
ATOM 939 C C . MET A 1 116 ? -8.397 -2.590 11.249 1.00 85.44 116 MET A C 1
ATOM 941 O O . MET A 1 116 ? -7.444 -1.848 11.034 1.00 85.44 116 MET A O 1
ATOM 945 N N . GLY A 1 117 ? -8.495 -3.778 10.645 1.00 87.75 117 GLY A N 1
ATOM 946 C CA . GLY A 1 117 ? -7.389 -4.386 9.891 1.00 87.75 117 GLY A CA 1
ATOM 947 C C . GLY A 1 117 ? -7.081 -3.762 8.523 1.00 87.75 117 GLY A C 1
ATOM 948 O O . GLY A 1 117 ? -6.251 -4.299 7.791 1.00 87.75 117 GLY A O 1
ATOM 949 N N . GLY A 1 118 ? -7.754 -2.676 8.129 1.00 88.19 118 GLY A N 1
ATOM 950 C CA . GLY A 1 118 ? -7.582 -2.062 6.808 1.00 88.19 118 GLY A CA 1
ATOM 951 C C . GLY A 1 118 ? -6.159 -1.549 6.557 1.00 88.19 118 GLY A C 1
ATOM 952 O O . GLY A 1 118 ? -5.541 -1.907 5.550 1.00 88.19 118 GLY A O 1
ATOM 953 N N . VAL A 1 119 ? -5.625 -0.754 7.490 1.00 89.00 119 VAL A N 1
ATOM 954 C CA . VAL A 1 119 ? -4.285 -0.146 7.381 1.00 89.00 119 VAL A CA 1
ATOM 955 C C . VAL A 1 119 ? -3.192 -1.211 7.466 1.00 89.00 119 VAL A C 1
ATOM 957 O O . VAL A 1 119 ? -2.304 -1.242 6.615 1.00 89.00 119 VAL A O 1
ATOM 960 N N . ASP A 1 120 ? -3.302 -2.141 8.418 1.00 91.81 120 ASP A N 1
ATOM 961 C CA . ASP A 1 120 ? -2.342 -3.239 8.586 1.00 91.81 120 ASP A CA 1
ATOM 962 C C . ASP A 1 120 ? -2.283 -4.137 7.351 1.00 91.81 120 ASP A C 1
ATOM 964 O O . ASP A 1 120 ? -1.210 -4.560 6.918 1.00 91.81 120 ASP A O 1
ATOM 968 N N . ARG A 1 121 ? -3.438 -4.406 6.733 1.00 91.06 121 ARG A N 1
ATOM 969 C CA . ARG A 1 121 ? -3.498 -5.197 5.505 1.00 91.06 121 ARG A CA 1
ATOM 970 C C . ARG A 1 121 ? -2.849 -4.464 4.338 1.00 91.06 121 ARG A C 1
ATOM 972 O O . ARG A 1 121 ? -2.129 -5.096 3.566 1.00 91.06 121 ARG A O 1
ATOM 979 N N . PHE A 1 122 ? -3.075 -3.159 4.198 1.00 93.19 122 PHE A N 1
ATOM 980 C CA . PHE A 1 122 ? -2.377 -2.355 3.194 1.00 93.19 122 PHE A CA 1
ATOM 981 C C . PHE A 1 122 ? -0.859 -2.395 3.413 1.00 93.19 122 PHE A C 1
ATOM 983 O O . PHE A 1 122 ? -0.109 -2.652 2.466 1.00 93.19 122 PHE A O 1
ATOM 990 N N . ASP A 1 123 ? -0.406 -2.223 4.658 1.00 92.00 123 ASP A N 1
ATOM 991 C CA . ASP A 1 123 ? 1.017 -2.257 4.992 1.00 92.00 123 ASP A CA 1
ATOM 992 C C . ASP A 1 123 ? 1.643 -3.629 4.726 1.00 92.00 123 ASP A C 1
ATOM 994 O O . ASP A 1 123 ? 2.716 -3.718 4.124 1.00 92.00 123 ASP A O 1
ATOM 998 N N . GLN A 1 124 ? 0.926 -4.704 5.060 1.00 93.69 124 GLN A N 1
ATOM 999 C CA . GLN A 1 124 ? 1.317 -6.072 4.742 1.00 93.69 124 GLN A CA 1
ATOM 1000 C C . GLN A 1 124 ? 1.483 -6.264 3.227 1.00 93.69 124 GLN A C 1
ATOM 1002 O O . GLN A 1 124 ? 2.537 -6.722 2.781 1.00 93.69 124 GLN A O 1
ATOM 1007 N N . MET A 1 125 ? 0.484 -5.883 2.419 1.00 93.44 125 MET A N 1
ATOM 1008 C CA . MET A 1 125 ? 0.540 -6.025 0.953 1.00 93.44 125 MET A CA 1
ATOM 1009 C C . MET A 1 125 ? 1.699 -5.228 0.347 1.00 93.44 125 MET A C 1
ATOM 1011 O O . MET A 1 125 ? 2.423 -5.724 -0.522 1.00 93.44 125 MET A O 1
ATOM 1015 N N . ARG A 1 126 ? 1.914 -4.005 0.837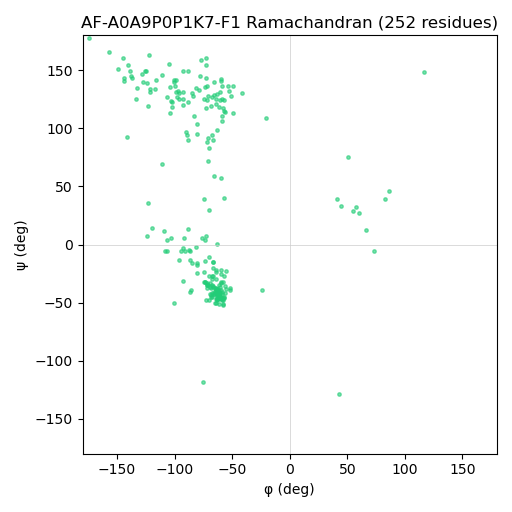 1.00 94.38 126 ARG A N 1
ATOM 1016 C CA . ARG A 1 126 ? 3.042 -3.147 0.457 1.00 94.38 126 ARG A CA 1
ATOM 1017 C C . ARG A 1 126 ? 4.384 -3.763 0.872 1.00 94.38 126 ARG A C 1
ATOM 1019 O O . ARG A 1 126 ? 5.363 -3.682 0.127 1.00 94.38 126 ARG A O 1
ATOM 1026 N N . GLY A 1 127 ? 4.434 -4.386 2.047 1.00 93.19 127 GLY A N 1
ATOM 1027 C CA . GLY A 1 127 ? 5.609 -5.036 2.623 1.00 93.19 127 GLY A CA 1
ATOM 1028 C C . GLY A 1 127 ? 6.092 -6.249 1.827 1.00 93.19 127 GLY A C 1
ATOM 1029 O O . GLY A 1 127 ? 7.304 -6.406 1.662 1.00 93.19 127 GLY A O 1
ATOM 1030 N N . LEU A 1 128 ? 5.171 -7.046 1.268 1.00 92.75 128 LEU A N 1
ATOM 1031 C CA . LEU A 1 128 ? 5.488 -8.250 0.482 1.00 92.75 128 LEU A CA 1
ATOM 1032 C C . LEU A 1 128 ? 6.411 -7.962 -0.714 1.00 92.75 128 LEU A C 1
ATOM 1034 O O . LEU A 1 128 ? 7.349 -8.716 -0.964 1.00 92.75 128 LEU A O 1
ATOM 1038 N N . TYR A 1 129 ? 6.179 -6.856 -1.430 1.00 90.75 129 TYR A N 1
ATOM 1039 C CA . TYR A 1 129 ? 6.916 -6.494 -2.654 1.00 90.75 129 TYR A CA 1
ATOM 1040 C C . TYR A 1 129 ? 7.576 -5.112 -2.567 1.00 90.75 129 TYR A C 1
ATOM 1042 O O . TYR A 1 129 ? 7.649 -4.375 -3.550 1.00 90.75 129 TYR A O 1
ATOM 1050 N N . ARG A 1 130 ? 8.060 -4.750 -1.377 1.00 90.62 130 ARG A N 1
ATOM 1051 C CA . ARG A 1 130 ? 8.642 -3.433 -1.084 1.00 90.62 130 ARG A CA 1
ATOM 1052 C C . ARG A 1 130 ? 9.873 -3.147 -1.965 1.00 90.62 130 ARG A C 1
ATOM 1054 O O . ARG A 1 130 ? 10.896 -3.820 -1.835 1.00 90.62 130 ARG A O 1
ATOM 1061 N N . SER A 1 131 ? 9.891 -2.041 -2.709 1.00 88.00 131 SER A N 1
ATOM 1062 C CA . SER A 1 131 ? 10.930 -1.720 -3.723 1.00 88.00 131 SER A CA 1
ATOM 1063 C C . SER A 1 131 ? 12.328 -1.354 -3.179 1.00 88.00 131 SER A C 1
ATOM 1065 O O . SER A 1 131 ? 12.580 -0.196 -2.870 1.00 88.00 131 SER A O 1
ATOM 1067 N N . ARG A 1 132 ? 13.264 -2.300 -3.004 1.00 86.25 132 ARG A N 1
ATOM 1068 C CA . ARG A 1 132 ? 14.540 -2.102 -2.259 1.00 86.25 132 ARG A CA 1
ATOM 1069 C C . ARG A 1 132 ? 15.579 -1.202 -2.958 1.00 86.25 132 ARG A C 1
ATOM 1071 O O . ARG A 1 132 ? 16.631 -1.668 -3.369 1.00 86.25 132 ARG A O 1
ATOM 1078 N N . ILE A 1 133 ? 15.318 0.101 -3.005 1.00 85.75 133 ILE A N 1
ATOM 1079 C CA . ILE A 1 133 ? 16.268 1.130 -3.443 1.00 85.75 133 ILE A CA 1
ATOM 1080 C C . ILE A 1 133 ? 16.922 1.749 -2.204 1.00 85.75 133 ILE A C 1
ATOM 1082 O O . ILE A 1 133 ? 16.224 2.175 -1.278 1.00 85.75 133 ILE A O 1
ATOM 1086 N N . ARG A 1 134 ? 18.259 1.776 -2.170 1.00 85.44 134 ARG A N 1
ATOM 1087 C CA . ARG A 1 134 ? 19.035 2.441 -1.116 1.00 85.44 134 ARG A CA 1
ATOM 1088 C C . ARG A 1 134 ? 19.428 3.831 -1.602 1.00 85.44 134 ARG A C 1
ATOM 1090 O O . ARG A 1 134 ? 20.055 3.959 -2.645 1.00 85.44 134 ARG A O 1
ATOM 1097 N N . SER A 1 135 ? 19.086 4.852 -0.828 1.00 87.62 135 SER A N 1
ATOM 1098 C CA . SER A 1 135 ? 19.492 6.232 -1.083 1.00 87.62 135 SER A CA 1
ATOM 1099 C C . SER A 1 135 ? 19.843 6.926 0.230 1.00 87.62 135 SER A C 1
ATOM 1101 O O . SER A 1 135 ? 19.368 6.519 1.290 1.00 87.62 135 SER A O 1
ATOM 1103 N N . LYS A 1 136 ? 20.696 7.952 0.156 1.00 89.75 136 LYS A N 1
ATOM 1104 C CA . LYS A 1 136 ? 21.065 8.798 1.302 1.00 89.75 136 LYS A CA 1
ATOM 1105 C C . LYS A 1 136 ? 20.091 9.966 1.508 1.00 89.75 136 LYS A C 1
ATOM 1107 O O . LYS A 1 136 ? 20.130 10.606 2.551 1.00 89.75 136 LYS A O 1
ATOM 1112 N N . THR A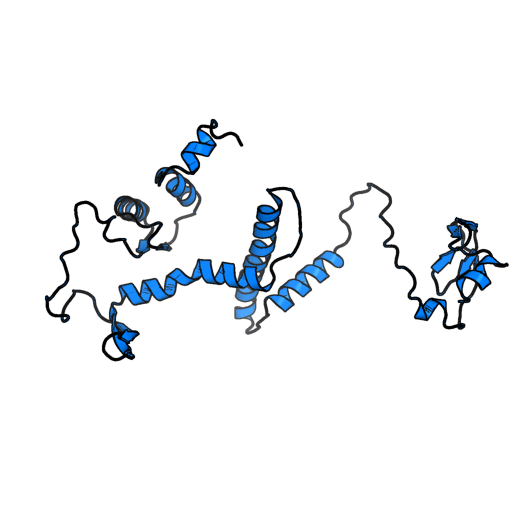 1 137 ? 19.230 10.258 0.533 1.00 92.62 137 THR A N 1
ATOM 1113 C CA . THR A 1 137 ? 18.292 11.387 0.591 1.00 92.62 137 THR A CA 1
ATOM 1114 C C . THR A 1 137 ? 17.006 11.008 1.333 1.00 92.62 137 THR A C 1
ATOM 1116 O O . THR A 1 137 ? 16.376 9.993 1.035 1.00 92.62 137 THR A O 1
ATOM 1119 N N . TRP A 1 138 ? 16.605 11.844 2.295 1.00 91.81 138 TRP A N 1
ATOM 1120 C CA . TRP A 1 138 ? 15.528 11.572 3.260 1.00 91.81 138 TRP A CA 1
ATOM 1121 C C . TRP A 1 138 ? 14.133 11.408 2.637 1.00 91.81 138 TRP A C 1
ATOM 1123 O O . TRP A 1 138 ? 13.281 10.748 3.226 1.00 91.81 138 TRP A O 1
ATOM 1133 N N . TYR A 1 139 ? 13.892 11.973 1.450 1.00 90.94 139 TYR A N 1
ATOM 1134 C CA . TYR A 1 139 ? 12.590 11.915 0.777 1.00 90.94 139 TYR A CA 1
ATOM 1135 C C . TYR A 1 139 ? 12.386 10.635 -0.051 1.00 90.94 139 TYR A C 1
ATOM 1137 O O . TYR A 1 139 ? 11.254 10.303 -0.399 1.00 90.94 139 TYR A O 1
ATOM 1145 N N . TRP A 1 140 ? 13.443 9.871 -0.362 1.00 90.94 140 TRP A N 1
ATOM 1146 C CA . TRP A 1 140 ? 13.308 8.618 -1.125 1.00 90.94 140 TRP A CA 1
ATOM 1147 C C . TRP A 1 140 ? 12.398 7.578 -0.466 1.00 90.94 140 TRP A C 1
ATOM 1149 O O . TRP A 1 140 ? 11.613 6.952 -1.181 1.00 90.94 140 TRP A O 1
ATOM 1159 N N . PRO A 1 141 ? 12.453 7.375 0.865 1.00 90.69 141 PRO A N 1
ATOM 1160 C CA . PRO A 1 141 ? 11.465 6.571 1.574 1.00 90.69 141 PRO A CA 1
ATOM 1161 C C . PRO A 1 141 ? 10.013 6.986 1.302 1.00 90.69 141 PRO A C 1
ATOM 1163 O O . PRO A 1 141 ? 9.178 6.100 1.136 1.00 90.69 141 PRO A O 1
ATOM 1166 N N . LEU A 1 142 ? 9.724 8.290 1.202 1.00 91.38 142 LEU A N 1
ATOM 1167 C CA . LEU A 1 142 ? 8.379 8.808 0.921 1.00 91.38 142 LEU A CA 1
ATOM 1168 C C . LEU A 1 142 ? 7.962 8.514 -0.521 1.00 91.38 142 LEU A C 1
ATOM 1170 O O . LEU A 1 142 ? 6.895 7.952 -0.747 1.00 91.38 142 LEU A O 1
ATOM 1174 N N . ILE A 1 143 ? 8.834 8.796 -1.495 1.00 91.75 143 ILE A N 1
ATOM 1175 C CA . ILE A 1 143 ? 8.565 8.498 -2.913 1.00 91.75 143 ILE A CA 1
ATOM 1176 C C . ILE A 1 143 ? 8.289 7.002 -3.101 1.00 91.75 143 ILE A C 1
ATOM 1178 O O . ILE A 1 143 ? 7.312 6.616 -3.738 1.00 91.75 143 ILE A O 1
ATOM 1182 N N . ARG A 1 144 ? 9.118 6.143 -2.500 1.00 90.94 144 ARG A N 1
ATOM 1183 C CA . ARG A 1 144 ? 8.934 4.688 -2.542 1.00 90.94 144 ARG A CA 1
ATOM 1184 C C . ARG A 1 144 ? 7.621 4.262 -1.894 1.00 90.94 144 ARG A C 1
ATOM 1186 O O . ARG A 1 144 ? 6.965 3.367 -2.416 1.00 90.94 144 ARG A O 1
ATOM 1193 N N . PHE A 1 145 ? 7.266 4.861 -0.759 1.00 92.81 145 PHE A N 1
ATOM 1194 C CA . PHE A 1 145 ? 5.998 4.585 -0.096 1.00 92.81 145 PHE A CA 1
ATOM 1195 C C . PHE A 1 145 ? 4.822 4.896 -1.026 1.00 92.81 145 PHE A C 1
ATOM 1197 O O . PHE A 1 145 ? 3.970 4.031 -1.213 1.00 92.81 145 PHE A O 1
ATOM 1204 N N . CYS A 1 146 ? 4.830 6.064 -1.675 1.00 93.50 146 CYS A N 1
ATOM 1205 C CA . CYS A 1 146 ? 3.802 6.443 -2.642 1.00 93.50 146 CYS A CA 1
ATOM 1206 C C . CYS A 1 146 ? 3.760 5.483 -3.837 1.00 93.50 146 CYS A C 1
ATOM 1208 O O . CYS A 1 146 ? 2.687 5.017 -4.190 1.00 93.50 146 CYS A O 1
ATOM 1210 N N . LEU A 1 147 ? 4.903 5.122 -4.429 1.00 92.75 147 LEU A N 1
ATOM 1211 C CA . LEU A 1 147 ? 4.943 4.198 -5.572 1.00 92.75 147 LEU A CA 1
ATOM 1212 C C . LEU A 1 147 ? 4.436 2.795 -5.211 1.00 92.75 147 LEU A C 1
ATOM 1214 O O . LEU A 1 147 ? 3.567 2.253 -5.894 1.00 92.75 147 LEU A O 1
ATOM 1218 N N . ASP A 1 148 ? 4.959 2.206 -4.130 1.00 93.69 148 ASP A N 1
ATOM 1219 C CA . ASP A 1 148 ? 4.535 0.878 -3.680 1.00 93.69 148 ASP A CA 1
ATOM 1220 C C . ASP A 1 148 ? 3.052 0.890 -3.260 1.00 93.69 148 ASP A C 1
ATOM 1222 O O . ASP A 1 148 ? 2.333 -0.066 -3.548 1.00 93.69 148 ASP A O 1
ATOM 1226 N N . GLY A 1 149 ? 2.586 1.976 -2.634 1.00 94.81 149 GLY A N 1
ATOM 1227 C CA . GLY A 1 149 ? 1.190 2.174 -2.246 1.00 94.81 149 GLY A CA 1
ATOM 1228 C C . GLY A 1 149 ? 0.242 2.331 -3.435 1.00 94.81 149 GLY A C 1
ATOM 1229 O O . GLY A 1 149 ? -0.786 1.658 -3.489 1.00 94.81 149 GLY A O 1
ATOM 1230 N N . SER A 1 150 ? 0.612 3.137 -4.433 1.00 94.75 150 SER A N 1
ATOM 1231 C CA . SER A 1 150 ? -0.163 3.316 -5.666 1.00 94.75 150 SER A CA 1
ATOM 1232 C C . SER A 1 150 ? -0.346 2.003 -6.420 1.00 94.75 150 SER A C 1
ATOM 1234 O O . SER A 1 150 ? -1.436 1.731 -6.913 1.00 94.75 150 SER A O 1
ATOM 1236 N N . ILE A 1 151 ? 0.680 1.147 -6.456 1.00 94.88 151 ILE A N 1
ATOM 1237 C CA . ILE A 1 151 ? 0.586 -0.190 -7.058 1.00 94.88 151 ILE A CA 1
ATOM 1238 C C . ILE A 1 151 ? -0.435 -1.068 -6.320 1.00 94.88 151 ILE A C 1
ATOM 1240 O O . ILE A 1 151 ? -1.213 -1.771 -6.966 1.00 94.88 151 ILE A O 1
ATOM 1244 N N . VAL A 1 152 ? -0.444 -1.043 -4.983 1.00 95.50 152 VAL A N 1
ATOM 1245 C CA . VAL A 1 152 ? -1.418 -1.800 -4.176 1.00 95.50 152 VAL A CA 1
ATOM 1246 C C . VAL A 1 152 ? -2.836 -1.270 -4.404 1.00 95.50 152 VAL A C 1
ATOM 1248 O O . VAL A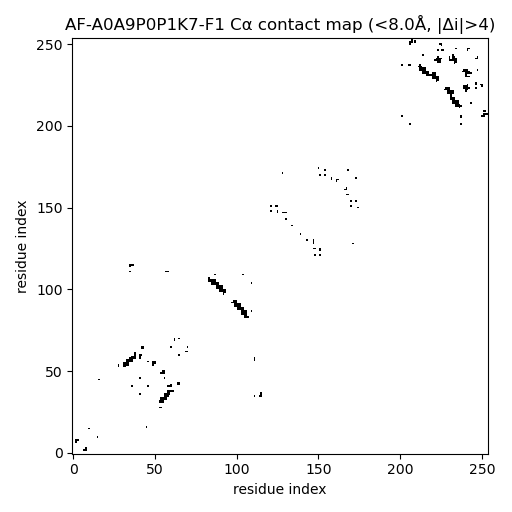 1 152 ? -3.751 -2.068 -4.608 1.00 95.50 152 VAL A O 1
ATOM 1251 N N . ASN A 1 153 ? -3.013 0.054 -4.448 1.00 94.56 153 ASN A N 1
ATOM 1252 C CA . ASN A 1 153 ? -4.306 0.686 -4.724 1.00 94.56 153 ASN A CA 1
ATOM 1253 C C . ASN A 1 153 ? -4.815 0.346 -6.131 1.00 94.56 153 ASN A C 1
ATOM 1255 O O . ASN A 1 153 ? -5.958 -0.081 -6.287 1.00 94.56 153 ASN A O 1
ATOM 1259 N N . MET A 1 154 ? -3.955 0.451 -7.148 1.00 94.19 154 MET A N 1
ATOM 1260 C CA . MET A 1 154 ? -4.269 0.033 -8.516 1.00 94.19 154 MET A CA 1
ATOM 1261 C C . MET A 1 154 ? -4.673 -1.440 -8.585 1.00 94.19 154 MET A C 1
ATOM 1263 O O . MET A 1 154 ? -5.655 -1.772 -9.243 1.00 94.19 154 MET A O 1
ATOM 1267 N N . TRP A 1 155 ? -3.941 -2.327 -7.904 1.00 95.00 155 TRP A N 1
ATOM 1268 C CA . TRP A 1 155 ? -4.276 -3.750 -7.872 1.00 95.00 155 TRP A CA 1
ATOM 1269 C C . TRP A 1 155 ? -5.644 -3.999 -7.234 1.00 95.00 155 TRP A C 1
ATOM 1271 O O . TRP A 1 155 ? -6.411 -4.813 -7.744 1.00 95.00 155 TRP A O 1
ATOM 1281 N N . TYR A 1 156 ? -5.969 -3.293 -6.149 1.00 92.75 156 TYR A N 1
ATOM 1282 C CA . TYR A 1 156 ? -7.263 -3.424 -5.483 1.00 92.75 156 TYR A CA 1
ATOM 1283 C C . TYR A 1 156 ? -8.420 -3.000 -6.400 1.00 92.75 156 TYR A C 1
ATOM 1285 O O . TYR A 1 156 ? -9.382 -3.754 -6.553 1.00 92.75 156 TYR A O 1
ATOM 1293 N N . LEU A 1 157 ? -8.286 -1.852 -7.076 1.00 91.75 157 LEU A N 1
ATOM 1294 C CA . LEU A 1 157 ? -9.265 -1.374 -8.061 1.00 91.75 157 LEU A CA 1
ATOM 1295 C C . LEU A 1 157 ? -9.398 -2.340 -9.246 1.00 91.75 157 LEU A C 1
ATOM 1297 O O . LEU A 1 157 ? -10.505 -2.706 -9.637 1.00 91.75 157 LEU A O 1
ATOM 1301 N N . TYR A 1 158 ? -8.274 -2.815 -9.784 1.00 91.06 158 TYR A N 1
ATOM 1302 C CA . TYR A 1 158 ? -8.270 -3.770 -10.892 1.00 91.06 158 TYR A CA 1
ATOM 1303 C C . TYR A 1 158 ? -8.931 -5.097 -10.502 1.00 91.06 158 TYR A C 1
ATOM 1305 O O . TYR A 1 158 ? -9.734 -5.647 -11.253 1.00 91.06 158 TYR A O 1
ATOM 1313 N N . ARG A 1 159 ? -8.664 -5.589 -9.290 1.00 91.44 159 ARG A N 1
ATOM 1314 C CA . ARG A 1 159 ? -9.311 -6.786 -8.747 1.00 91.44 159 ARG A CA 1
ATOM 1315 C C . ARG A 1 159 ? -10.820 -6.595 -8.586 1.00 91.44 159 ARG A C 1
ATOM 1317 O O . ARG A 1 159 ? -11.564 -7.536 -8.847 1.00 91.44 159 ARG A O 1
ATOM 1324 N N . GLN A 1 160 ? -11.273 -5.409 -8.182 1.00 88.88 160 GLN A N 1
ATOM 1325 C CA . GLN A 1 160 ? -12.700 -5.094 -8.091 1.00 88.88 160 GLN A CA 1
ATOM 1326 C C . GLN A 1 160 ? -13.383 -5.134 -9.464 1.00 88.88 160 GLN A C 1
ATOM 1328 O O . GLN A 1 160 ? -14.474 -5.685 -9.583 1.00 88.88 160 GLN A O 1
ATOM 1333 N N . ALA A 1 161 ? -12.711 -4.653 -10.512 1.00 88.31 161 ALA A N 1
ATOM 1334 C CA . ALA A 1 161 ? -13.201 -4.788 -11.881 1.00 88.31 161 ALA A CA 1
ATOM 1335 C C . ALA A 1 161 ? -13.242 -6.260 -12.347 1.00 88.31 161 ALA A C 1
ATOM 1337 O O . ALA A 1 161 ? -14.219 -6.677 -12.966 1.00 88.31 161 ALA A O 1
ATOM 1338 N N . LEU A 1 162 ? -12.230 -7.070 -12.013 1.00 87.69 162 LEU A N 1
ATOM 1339 C CA . LEU A 1 162 ? -12.171 -8.495 -12.382 1.00 87.69 162 LEU A CA 1
ATOM 1340 C C . LEU A 1 162 ? -13.185 -9.381 -11.648 1.00 87.69 162 LEU A C 1
ATOM 1342 O O . LEU A 1 162 ? -13.618 -10.388 -12.205 1.00 87.69 162 LEU A O 1
ATOM 1346 N N . LEU A 1 163 ? -13.604 -9.001 -10.438 1.00 86.44 163 LEU A N 1
ATOM 1347 C CA . LEU A 1 163 ? -14.638 -9.716 -9.679 1.00 86.44 163 LEU A CA 1
ATOM 1348 C C . LEU A 1 163 ? -15.947 -9.847 -10.474 1.00 86.44 163 LEU A C 1
ATOM 1350 O O . LEU A 1 163 ? -16.582 -10.894 -10.419 1.00 86.44 163 LEU A O 1
ATOM 1354 N N . SER A 1 164 ? -16.302 -8.836 -11.277 1.00 83.94 164 SER A N 1
ATOM 1355 C CA . SER A 1 164 ? -17.468 -8.897 -12.176 1.00 83.94 164 SER A CA 1
ATOM 1356 C C . SER A 1 164 ? -17.348 -9.962 -13.276 1.00 83.94 164 SER A C 1
ATOM 1358 O O . SER A 1 164 ? -18.356 -10.417 -13.807 1.00 83.94 164 SER A O 1
ATOM 1360 N N . ARG A 1 165 ? -16.120 -10.386 -13.597 1.00 84.00 165 ARG A N 1
ATOM 1361 C CA . ARG A 1 165 ? -15.789 -11.382 -14.628 1.00 84.00 165 ARG A CA 1
ATOM 1362 C C . ARG A 1 165 ? -15.438 -12.752 -14.042 1.00 84.00 165 ARG A C 1
ATOM 1364 O O . ARG A 1 165 ? -15.028 -13.635 -14.782 1.00 84.00 165 ARG A O 1
ATOM 1371 N N . ASN A 1 166 ? -15.578 -12.923 -12.724 1.00 86.69 166 ASN A N 1
ATOM 1372 C CA . ASN A 1 166 ? -15.172 -14.123 -11.986 1.00 86.69 166 ASN A CA 1
ATOM 1373 C C . ASN A 1 166 ? -13.688 -14.510 -12.182 1.00 86.69 166 ASN A C 1
ATOM 1375 O O . ASN A 1 166 ? -13.308 -15.676 -12.082 1.00 86.69 166 ASN A O 1
ATOM 1379 N N . GLU A 1 167 ? -12.835 -13.520 -12.449 1.00 88.88 167 GLU A N 1
ATOM 1380 C CA . GLU A 1 167 ? -11.393 -13.699 -12.599 1.00 88.88 167 GLU A CA 1
ATOM 1381 C C . GLU A 1 167 ? -10.650 -13.191 -11.358 1.00 88.88 167 GLU A C 1
ATOM 1383 O O . GLU A 1 167 ? -11.112 -12.310 -10.627 1.00 88.88 167 GLU A O 1
ATOM 1388 N N . SER A 1 168 ? -9.452 -13.724 -11.115 1.00 88.81 168 SER A N 1
ATOM 1389 C CA . SER A 1 168 ? -8.588 -13.246 -10.036 1.00 88.81 168 SER A CA 1
ATOM 1390 C C . SER A 1 168 ? -7.135 -13.151 -10.484 1.00 88.81 168 SER A C 1
ATOM 1392 O O . SER A 1 168 ? -6.651 -13.950 -11.281 1.00 88.81 168 SER A O 1
ATOM 1394 N N . ILE A 1 169 ? -6.426 -12.148 -9.965 1.00 91.69 169 ILE A N 1
ATOM 1395 C CA . ILE A 1 169 ? -5.009 -11.923 -10.245 1.00 91.69 169 ILE A CA 1
ATOM 1396 C C . ILE A 1 169 ? -4.260 -11.675 -8.938 1.00 91.69 169 ILE A C 1
ATOM 1398 O O . ILE A 1 169 ? -4.701 -10.905 -8.077 1.00 91.69 169 ILE A O 1
ATOM 1402 N N . SER A 1 170 ? -3.108 -12.325 -8.780 1.00 94.12 170 SER A N 1
ATOM 1403 C CA . SER A 1 170 ? -2.233 -12.088 -7.633 1.00 94.12 170 SER A CA 1
ATOM 1404 C C . SER A 1 170 ? -1.534 -10.729 -7.750 1.00 94.12 170 SER A C 1
ATOM 1406 O O . SER A 1 170 ? -1.309 -10.216 -8.847 1.00 94.12 170 SER A O 1
ATOM 1408 N N . LEU A 1 171 ? -1.152 -10.144 -6.612 1.00 93.94 171 LEU A N 1
ATOM 1409 C CA . LEU A 1 171 ? -0.439 -8.862 -6.586 1.00 93.94 171 LEU A CA 1
ATOM 1410 C C . LEU A 1 171 ? 0.906 -8.933 -7.333 1.00 93.94 171 LEU A C 1
ATOM 1412 O O . LEU A 1 171 ? 1.285 -7.984 -8.017 1.00 93.94 171 LEU A O 1
ATOM 1416 N N . LEU A 1 172 ? 1.613 -10.065 -7.241 1.00 94.25 172 LEU A N 1
ATOM 1417 C CA . LEU A 1 172 ? 2.868 -10.288 -7.963 1.00 94.25 172 LEU A CA 1
ATOM 1418 C C . LEU A 1 172 ? 2.666 -10.269 -9.478 1.00 94.25 172 LEU A C 1
ATOM 1420 O O . LEU A 1 172 ? 3.413 -9.601 -10.192 1.00 94.25 172 LEU A O 1
ATOM 1424 N N . GLU A 1 173 ? 1.662 -11.000 -9.957 1.00 93.19 173 GLU A N 1
ATOM 1425 C CA . GLU A 1 173 ? 1.366 -11.093 -11.384 1.00 93.19 173 GLU A CA 1
ATOM 1426 C C . GLU A 1 173 ? 0.915 -9.740 -11.938 1.00 93.19 173 GLU A C 1
ATOM 1428 O O . GLU A 1 173 ? 1.416 -9.282 -12.964 1.00 93.19 173 GLU A O 1
ATOM 1433 N N . PHE A 1 174 ? 0.065 -9.027 -11.195 1.00 94.38 174 PHE A N 1
ATOM 1434 C CA . PHE A 1 174 ? -0.321 -7.664 -11.542 1.00 94.38 174 PHE A CA 1
ATOM 1435 C C . PHE A 1 174 ? 0.892 -6.728 -11.660 1.00 94.38 174 PHE A C 1
ATOM 1437 O O . PHE A 1 174 ? 1.029 -6.021 -12.658 1.00 94.38 174 PHE A O 1
ATOM 1444 N N . ARG A 1 175 ? 1.825 -6.767 -10.695 1.00 94.50 175 ARG A N 1
ATOM 1445 C CA . ARG A 1 175 ? 3.065 -5.969 -10.752 1.00 94.50 175 ARG A CA 1
ATOM 1446 C C . ARG A 1 175 ? 3.898 -6.276 -11.993 1.00 94.50 175 ARG A C 1
ATOM 1448 O O . ARG A 1 175 ? 4.400 -5.343 -12.615 1.00 94.50 175 ARG A O 1
ATOM 1455 N N . ARG A 1 176 ? 4.040 -7.551 -12.367 1.00 93.62 176 ARG A N 1
ATOM 1456 C CA . ARG A 1 176 ? 4.773 -7.943 -13.584 1.00 93.62 176 ARG A CA 1
ATOM 1457 C C . ARG A 1 176 ? 4.138 -7.343 -14.832 1.00 93.62 176 ARG A C 1
ATOM 1459 O O . ARG A 1 176 ? 4.855 -6.755 -15.634 1.00 93.62 176 ARG A O 1
ATOM 1466 N N . ARG A 1 177 ? 2.811 -7.419 -14.962 1.00 91.56 177 ARG A N 1
ATOM 1467 C CA . ARG A 1 177 ? 2.083 -6.835 -16.102 1.00 91.56 177 ARG A CA 1
ATOM 1468 C C . ARG A 1 177 ? 2.257 -5.324 -16.191 1.00 91.56 177 ARG A C 1
ATOM 1470 O O . ARG A 1 177 ? 2.505 -4.819 -17.279 1.00 91.56 177 ARG A O 1
ATOM 1477 N N . VAL A 1 178 ? 2.200 -4.618 -15.059 1.00 91.19 178 VAL A N 1
ATOM 1478 C CA . VAL A 1 178 ? 2.464 -3.169 -15.012 1.00 91.19 178 VAL A CA 1
ATOM 1479 C C . VAL A 1 178 ? 3.879 -2.859 -15.505 1.00 91.19 178 VAL A C 1
ATOM 1481 O O . VAL A 1 178 ? 4.052 -1.987 -16.349 1.00 91.19 178 VAL A O 1
ATOM 1484 N N . VAL A 1 179 ? 4.892 -3.593 -15.034 1.00 91.12 179 VAL A N 1
ATOM 1485 C CA . VAL A 1 179 ? 6.284 -3.388 -15.472 1.00 91.12 179 VAL A CA 1
ATOM 1486 C C . VAL A 1 179 ? 6.453 -3.680 -16.963 1.00 91.12 179 VAL A C 1
ATOM 1488 O O . VAL A 1 179 ? 7.063 -2.880 -17.665 1.00 91.12 179 VAL A O 1
ATOM 1491 N N . LEU A 1 180 ? 5.896 -4.784 -17.465 1.00 89.50 180 LEU A N 1
ATOM 1492 C CA . LEU A 1 180 ? 5.958 -5.125 -18.888 1.00 89.50 180 LEU A CA 1
ATOM 1493 C C . LEU A 1 180 ? 5.276 -4.064 -19.758 1.00 89.50 180 LEU A C 1
ATOM 1495 O O . LEU A 1 180 ? 5.841 -3.666 -20.772 1.00 89.50 180 LEU A O 1
ATOM 1499 N N . ALA A 1 181 ? 4.115 -3.554 -19.339 1.00 87.44 181 ALA A N 1
ATOM 1500 C CA . ALA A 1 181 ? 3.420 -2.478 -20.039 1.00 87.44 181 ALA A CA 1
ATOM 1501 C C . ALA A 1 181 ? 4.245 -1.181 -20.065 1.00 87.44 181 ALA A C 1
ATOM 1503 O O . ALA A 1 181 ? 4.337 -0.537 -21.105 1.00 87.44 181 ALA A O 1
ATOM 1504 N N . LEU A 1 182 ? 4.895 -0.824 -18.951 1.00 86.12 182 LEU A N 1
ATOM 1505 C CA . LEU A 1 182 ? 5.776 0.347 -18.879 1.00 86.12 182 LEU A CA 1
ATOM 1506 C C . LEU A 1 182 ? 7.031 0.197 -19.749 1.00 86.12 182 LEU A C 1
ATOM 1508 O O . LEU A 1 182 ? 7.491 1.181 -20.319 1.00 86.12 182 LEU A O 1
ATOM 1512 N N . LEU A 1 183 ? 7.584 -1.013 -19.862 1.00 85.38 183 LEU A N 1
ATOM 1513 C CA . LEU A 1 183 ? 8.736 -1.295 -20.725 1.00 85.38 183 LEU A CA 1
ATOM 1514 C C . LEU A 1 183 ? 8.367 -1.326 -22.213 1.00 85.38 183 LEU A C 1
ATOM 1516 O O . LEU A 1 183 ? 9.193 -0.971 -23.049 1.00 85.38 183 LEU A O 1
ATOM 1520 N N . ALA A 1 184 ? 7.149 -1.764 -22.537 1.00 84.62 184 ALA A N 1
ATOM 1521 C CA . ALA A 1 184 ? 6.624 -1.789 -23.899 1.00 84.62 184 ALA A CA 1
ATOM 1522 C C . ALA A 1 184 ? 6.097 -0.421 -24.363 1.00 84.62 184 ALA A C 1
ATOM 1524 O O . ALA A 1 184 ? 5.914 -0.215 -25.562 1.00 84.62 184 ALA A O 1
ATOM 1525 N N . ALA A 1 185 ? 5.838 0.505 -23.433 1.00 80.69 185 ALA A N 1
ATOM 1526 C CA . ALA A 1 185 ? 5.353 1.835 -23.761 1.00 80.69 185 ALA A CA 1
ATOM 1527 C C . ALA A 1 185 ? 6.376 2.568 -24.650 1.00 80.69 185 ALA A C 1
ATOM 1529 O O . ALA A 1 185 ? 7.569 2.599 -24.325 1.00 80.69 185 ALA A O 1
ATOM 1530 N N . PRO A 1 186 ? 5.939 3.170 -25.771 1.00 76.62 186 PRO A N 1
ATOM 1531 C CA . PRO A 1 186 ? 6.834 3.952 -26.606 1.00 76.62 186 PRO A CA 1
ATOM 1532 C C . PRO A 1 186 ? 7.408 5.111 -25.779 1.00 76.62 186 PRO A C 1
ATOM 1534 O O . PRO A 1 186 ? 6.688 5.691 -24.958 1.00 76.62 186 PRO A O 1
ATOM 1537 N N . PRO A 1 187 ? 8.691 5.470 -25.967 1.00 67.62 187 PRO A N 1
ATOM 1538 C CA . PRO A 1 187 ? 9.248 6.634 -25.299 1.00 67.62 187 PRO A CA 1
ATOM 1539 C C . PRO A 1 187 ? 8.391 7.845 -25.670 1.00 67.62 187 PRO A C 1
ATOM 1541 O O . PRO A 1 187 ? 8.198 8.120 -26.854 1.00 67.62 187 PRO A O 1
ATOM 1544 N N . SER A 1 188 ? 7.870 8.559 -24.668 1.00 60.59 188 SER A N 1
ATOM 1545 C CA . SER A 1 188 ? 7.256 9.869 -24.888 1.00 60.59 188 SER A CA 1
ATOM 1546 C C . SER A 1 188 ? 8.216 10.707 -25.730 1.00 60.59 188 SER A C 1
ATOM 1548 O O . SER A 1 188 ? 9.414 10.672 -25.451 1.00 60.59 188 SER A O 1
ATOM 1550 N N . ASN A 1 189 ? 7.706 11.421 -26.738 1.00 55.72 189 ASN A N 1
ATOM 1551 C CA . ASN A 1 189 ? 8.444 12.236 -27.715 1.00 55.72 189 ASN A CA 1
ATOM 1552 C C . ASN A 1 189 ? 9.274 13.385 -27.089 1.00 55.72 189 ASN A C 1
ATOM 1554 O O . ASN A 1 189 ? 9.107 14.551 -27.431 1.00 55.72 189 ASN A O 1
ATOM 1558 N N . SER A 1 190 ? 10.190 13.089 -26.173 1.00 52.75 190 SER A N 1
ATOM 1559 C CA . SER A 1 190 ? 11.236 13.997 -25.732 1.00 52.75 190 SER A CA 1
ATOM 1560 C C . SER A 1 190 ? 12.436 13.786 -26.651 1.00 52.75 190 SER A C 1
ATOM 1562 O O . SER A 1 190 ? 13.259 12.889 -26.447 1.00 52.75 190 SER A O 1
ATOM 1564 N N . ASN A 1 191 ? 12.504 14.608 -27.695 1.00 52.81 191 ASN A N 1
ATOM 1565 C CA . ASN A 1 191 ? 13.664 14.789 -28.565 1.00 52.81 191 ASN A CA 1
ATOM 1566 C C . ASN A 1 191 ? 14.848 15.427 -27.810 1.00 52.81 191 ASN A C 1
ATOM 1568 O O . ASN A 1 191 ? 15.317 16.498 -28.184 1.00 52.81 191 ASN A O 1
ATOM 1572 N N . THR A 1 192 ? 15.352 14.807 -26.745 1.00 55.59 192 THR A N 1
ATOM 1573 C CA . THR A 1 192 ? 16.489 15.360 -25.994 1.00 55.59 192 THR A CA 1
ATOM 1574 C C . THR A 1 192 ? 17.444 14.268 -25.530 1.00 55.59 192 THR A C 1
ATOM 1576 O O . THR A 1 192 ? 17.321 13.695 -24.452 1.00 55.59 192 THR A O 1
ATOM 1579 N N . GLY A 1 193 ? 18.456 14.023 -26.365 1.00 58.97 193 GLY A N 1
ATOM 1580 C CA . GLY A 1 193 ? 19.714 13.399 -25.965 1.00 58.97 193 GLY A CA 1
ATOM 1581 C C . GLY A 1 193 ? 20.007 12.040 -26.614 1.00 58.97 193 GLY A C 1
ATOM 1582 O O . GLY A 1 193 ? 19.089 11.263 -26.892 1.00 58.97 193 GLY A O 1
ATOM 1583 N N . PRO A 1 194 ? 21.295 11.706 -26.837 1.00 52.34 194 PRO A N 1
ATOM 1584 C CA . PRO A 1 194 ? 21.694 10.353 -27.194 1.00 52.34 194 PRO A CA 1
ATOM 1585 C C . PRO A 1 194 ? 21.224 9.401 -26.095 1.00 52.34 194 PRO A C 1
ATOM 1587 O O . PRO A 1 194 ? 21.662 9.499 -24.948 1.00 52.34 194 PRO A O 1
ATOM 1590 N N . LYS A 1 195 ? 20.331 8.469 -26.440 1.00 56.47 195 LYS A N 1
ATOM 1591 C CA . LYS A 1 195 ? 19.952 7.379 -25.538 1.00 56.47 195 LYS A CA 1
ATOM 1592 C C . LYS A 1 195 ? 21.238 6.682 -25.071 1.00 56.47 195 LYS A C 1
ATOM 1594 O O . LYS A 1 195 ? 22.059 6.340 -25.933 1.00 56.47 195 LYS A O 1
ATOM 1599 N N . PRO A 1 196 ? 21.441 6.421 -23.767 1.00 47.72 196 PRO A N 1
ATOM 1600 C CA . PRO A 1 196 ? 22.484 5.497 -23.362 1.00 47.72 196 PRO A CA 1
ATOM 1601 C C . PRO A 1 196 ? 22.152 4.164 -24.028 1.00 47.72 196 PRO A C 1
ATOM 1603 O O . PRO A 1 196 ? 21.143 3.533 -23.715 1.00 47.72 196 PRO A O 1
ATOM 1606 N N . LYS A 1 197 ? 22.963 3.752 -25.009 1.00 55.31 197 LYS A N 1
ATOM 1607 C CA . LYS A 1 197 ? 22.883 2.390 -25.531 1.00 55.31 197 LYS A CA 1
ATOM 1608 C C . LYS A 1 197 ? 23.105 1.497 -24.319 1.00 55.31 197 LYS A C 1
ATOM 1610 O O . LYS A 1 197 ? 24.185 1.558 -23.728 1.00 55.31 197 LYS A O 1
ATOM 1615 N N . LEU A 1 198 ? 22.099 0.713 -23.923 1.00 50.06 198 LEU A N 1
ATOM 1616 C CA . LEU A 1 198 ? 22.335 -0.401 -23.013 1.00 50.06 198 LEU A CA 1
ATOM 1617 C C . LEU A 1 198 ? 23.521 -1.163 -23.607 1.00 50.06 198 LEU A C 1
ATOM 1619 O O . LEU A 1 198 ? 23.430 -1.682 -24.721 1.00 50.06 198 LEU A O 1
ATOM 1623 N N . SER A 1 199 ? 24.657 -1.159 -22.909 1.00 49.69 199 SER A N 1
ATOM 1624 C CA . SER A 1 199 ? 25.790 -1.997 -23.274 1.00 49.69 199 SER A CA 1
ATOM 1625 C C . SER A 1 199 ? 25.362 -3.421 -22.959 1.00 49.69 199 SER A C 1
ATOM 1627 O O . SER A 1 199 ? 25.607 -3.939 -21.872 1.00 49.69 199 SER A O 1
ATOM 1629 N N . CYS A 1 200 ? 24.638 -4.032 -23.892 1.00 51.59 200 CYS A N 1
ATOM 1630 C CA . CYS A 1 200 ? 24.455 -5.464 -23.906 1.00 51.59 200 CYS A CA 1
ATOM 1631 C C . CYS A 1 200 ? 25.849 -6.028 -24.197 1.00 51.59 200 CYS A C 1
ATOM 1633 O O . CYS A 1 200 ? 26.286 -6.089 -25.345 1.00 51.59 200 CYS A O 1
ATOM 1635 N N . LYS A 1 201 ? 26.626 -6.291 -23.141 1.00 63.06 201 LYS A N 1
ATOM 1636 C CA . LYS A 1 201 ? 27.884 -7.018 -23.280 1.00 63.06 201 LYS A CA 1
ATOM 1637 C C . LYS A 1 201 ? 27.507 -8.386 -23.837 1.00 63.06 201 LYS A C 1
ATOM 1639 O O . LYS A 1 201 ? 26.743 -9.104 -23.200 1.00 63.06 201 LYS A O 1
ATOM 1644 N N . VAL A 1 202 ? 28.003 -8.702 -25.033 1.00 70.81 202 VAL A N 1
ATOM 1645 C CA . VAL A 1 202 ? 27.809 -10.011 -25.665 1.00 70.81 202 VAL A CA 1
ATOM 1646 C C . VAL A 1 202 ? 28.203 -11.088 -24.655 1.00 70.81 202 VAL A C 1
ATOM 1648 O O . VAL A 1 202 ? 29.288 -11.012 -24.070 1.00 70.81 202 VAL A O 1
ATOM 1651 N N . LEU A 1 203 ? 27.310 -12.054 -24.423 1.00 76.88 203 LEU A N 1
ATOM 1652 C CA . LEU A 1 203 ? 27.565 -13.192 -23.542 1.00 76.88 203 LEU A CA 1
ATOM 1653 C C . LEU A 1 203 ? 28.854 -13.898 -23.978 1.00 76.88 203 LEU A C 1
ATOM 1655 O O . LEU A 1 203 ? 29.076 -14.121 -25.168 1.00 76.88 203 LEU A O 1
ATOM 1659 N N . SER A 1 204 ? 29.704 -14.261 -23.016 1.00 76.25 204 SER A N 1
ATOM 1660 C CA . SER A 1 204 ? 30.980 -14.932 -23.296 1.00 76.25 204 SER A CA 1
ATOM 1661 C C . SER A 1 204 ? 30.796 -16.239 -24.067 1.00 76.25 204 SER A C 1
ATOM 1663 O O . SER A 1 204 ? 31.629 -16.566 -24.902 1.00 76.25 204 SER A O 1
ATOM 1665 N N . GLU A 1 205 ? 29.689 -16.942 -23.835 1.00 80.00 205 GLU A N 1
ATOM 1666 C CA . GLU A 1 205 ? 29.326 -18.169 -24.551 1.00 80.00 205 GLU A CA 1
ATOM 1667 C C . GLU A 1 205 ? 29.138 -17.919 -26.050 1.00 80.00 205 GLU A C 1
ATOM 1669 O O . GLU A 1 205 ? 29.711 -18.631 -26.861 1.00 80.00 205 GLU A O 1
ATOM 1674 N N . VAL A 1 206 ? 28.433 -16.847 -26.425 1.00 80.00 206 VAL A N 1
ATOM 1675 C CA . VAL A 1 206 ? 28.201 -16.470 -27.831 1.00 80.00 206 VAL A CA 1
ATOM 1676 C C . VAL A 1 206 ? 29.475 -15.930 -28.481 1.00 80.00 206 VAL A C 1
ATOM 1678 O O . VAL A 1 206 ? 29.706 -16.116 -29.670 1.00 80.00 206 VAL A O 1
ATOM 1681 N N . ARG A 1 207 ? 30.321 -15.241 -27.709 1.00 84.06 207 ARG A N 1
ATOM 1682 C CA . ARG A 1 207 ? 31.560 -14.634 -28.210 1.00 84.06 207 ARG A CA 1
ATOM 1683 C C . ARG A 1 207 ? 32.651 -15.662 -28.531 1.00 84.06 207 ARG A C 1
ATOM 1685 O O . ARG A 1 207 ? 33.426 -15.427 -29.454 1.00 84.06 207 ARG A O 1
ATOM 1692 N N . TYR A 1 208 ? 32.734 -16.748 -27.760 1.00 86.25 208 TYR A N 1
ATOM 1693 C CA . TYR A 1 208 ? 33.804 -17.753 -27.853 1.00 86.25 208 TYR A CA 1
ATOM 1694 C C . TYR A 1 208 ? 33.339 -19.103 -28.423 1.00 86.25 208 TYR A C 1
ATOM 1696 O O . TYR A 1 208 ? 34.086 -20.076 -28.362 1.00 86.25 208 TYR A O 1
ATOM 1704 N N . ASP A 1 209 ? 32.131 -19.188 -28.983 1.00 84.50 209 ASP A N 1
ATOM 1705 C CA . ASP A 1 209 ? 31.592 -20.435 -29.548 1.00 84.50 209 ASP A CA 1
ATOM 1706 C C . ASP A 1 209 ? 32.281 -20.899 -30.844 1.00 84.50 209 ASP A C 1
ATOM 1708 O O . ASP A 1 209 ? 32.043 -22.016 -31.303 1.00 84.50 209 ASP A O 1
ATOM 1712 N N . GLY A 1 210 ? 33.122 -20.050 -31.443 1.00 80.50 210 GLY A N 1
ATOM 1713 C CA . GLY A 1 210 ? 33.885 -20.359 -32.651 1.00 80.50 210 GLY A CA 1
ATOM 1714 C C . GLY A 1 210 ? 33.030 -20.575 -33.903 1.00 80.50 210 GLY A C 1
ATOM 1715 O O . GLY A 1 210 ? 33.553 -21.058 -34.906 1.00 80.50 210 GLY A O 1
ATOM 1716 N N . LYS A 1 211 ? 31.735 -20.232 -33.874 1.00 83.19 211 LYS A N 1
ATOM 1717 C CA . LYS A 1 211 ? 30.789 -20.498 -34.969 1.00 83.19 211 LYS A CA 1
ATOM 1718 C C . LYS A 1 211 ? 30.114 -19.209 -35.431 1.00 83.19 211 LYS A C 1
ATOM 1720 O O . LYS A 1 211 ? 29.702 -18.399 -34.611 1.00 83.19 211 LYS A O 1
ATOM 1725 N N . GLU A 1 212 ? 29.951 -19.041 -36.744 1.00 82.81 212 GLU A N 1
ATOM 1726 C CA . GLU A 1 212 ? 29.099 -18.004 -37.367 1.00 82.81 212 GLU A CA 1
ATOM 1727 C C . GLU A 1 212 ? 29.431 -16.541 -37.007 1.00 82.81 212 GLU A C 1
ATOM 1729 O O . GLU A 1 212 ? 28.557 -15.673 -36.976 1.00 82.81 212 GLU A O 1
ATOM 1734 N N . HIS A 1 213 ? 30.704 -16.229 -36.761 1.00 86.19 213 HIS A N 1
ATOM 1735 C CA . HIS A 1 213 ? 31.161 -14.842 -36.654 1.00 86.19 213 HIS A CA 1
ATOM 1736 C C . HIS A 1 213 ? 31.581 -14.347 -38.039 1.00 86.19 213 HIS A C 1
ATOM 1738 O O . HIS A 1 213 ? 32.695 -14.600 -38.490 1.00 86.19 213 HIS A O 1
ATOM 1744 N N . TRP A 1 214 ? 30.674 -13.650 -38.721 1.00 88.81 214 TRP A N 1
ATOM 1745 C CA . TRP A 1 214 ? 30.918 -13.055 -40.038 1.00 88.81 214 TRP A CA 1
ATOM 1746 C C . TRP A 1 214 ? 31.250 -11.572 -39.915 1.00 88.81 214 TRP A C 1
ATOM 1748 O O . TRP A 1 214 ? 30.659 -10.866 -39.094 1.00 88.81 214 TRP A O 1
ATOM 1758 N N . ILE A 1 215 ? 32.186 -11.103 -40.736 1.00 90.31 215 ILE A N 1
ATOM 1759 C CA . ILE A 1 215 ? 32.539 -9.687 -40.831 1.00 90.31 215 ILE A CA 1
ATOM 1760 C C . ILE A 1 215 ? 31.705 -9.070 -41.942 1.00 90.31 215 ILE A C 1
ATOM 1762 O O . ILE A 1 215 ? 31.776 -9.527 -43.078 1.00 90.31 215 ILE A O 1
ATOM 1766 N N . ASP A 1 216 ? 30.984 -8.004 -41.615 1.00 92.06 216 ASP A N 1
ATOM 1767 C CA . ASP A 1 216 ? 30.222 -7.241 -42.594 1.00 92.06 216 ASP A CA 1
ATOM 1768 C C . ASP A 1 216 ? 30.585 -5.754 -42.552 1.00 92.06 216 ASP A C 1
ATOM 1770 O O . ASP A 1 216 ? 30.968 -5.212 -41.501 1.00 92.06 216 ASP A O 1
ATOM 1774 N N . ARG A 1 217 ? 30.490 -5.094 -43.708 1.00 91.44 217 ARG A N 1
ATOM 1775 C CA . ARG A 1 217 ? 30.781 -3.668 -43.854 1.00 91.44 217 ARG A CA 1
ATOM 1776 C C . ARG A 1 217 ? 29.517 -2.867 -43.568 1.00 91.44 217 ARG A C 1
ATOM 1778 O O . ARG A 1 217 ? 28.495 -3.019 -44.215 1.00 91.44 217 ARG A O 1
ATOM 1785 N N . GLN A 1 218 ? 29.618 -1.969 -42.605 1.00 88.31 218 GLN A N 1
ATOM 1786 C CA . GLN A 1 218 ? 28.566 -1.045 -42.219 1.00 88.31 218 GLN A CA 1
ATOM 1787 C C . GLN A 1 218 ? 28.716 0.277 -42.978 1.00 88.31 218 GLN A C 1
ATOM 1789 O O . GLN A 1 218 ? 29.830 0.728 -43.260 1.00 88.31 218 GLN A O 1
ATOM 1794 N N . GLU A 1 219 ? 27.588 0.935 -43.235 1.00 88.12 219 GLU A N 1
ATOM 1795 C CA . GLU A 1 219 ? 27.536 2.276 -43.835 1.00 88.12 219 GLU A CA 1
ATOM 1796 C C . GLU A 1 219 ? 28.127 3.352 -42.908 1.00 88.12 219 GLU A C 1
ATOM 1798 O O . GLU A 1 219 ? 28.658 4.362 -43.362 1.00 88.12 219 GLU A O 1
ATOM 1803 N N . THR A 1 220 ? 28.078 3.124 -41.590 1.00 87.06 220 THR A N 1
ATOM 1804 C CA . THR A 1 220 ? 28.540 4.067 -40.563 1.00 87.06 220 THR A CA 1
ATOM 1805 C C . THR A 1 220 ? 29.790 3.571 -39.839 1.00 87.06 220 THR A C 1
ATOM 1807 O O . THR A 1 220 ? 29.960 2.379 -39.575 1.00 87.06 220 THR A O 1
ATOM 1810 N N . GLN A 1 221 ? 30.672 4.503 -39.463 1.00 88.56 221 GLN A N 1
ATOM 1811 C CA . GLN A 1 221 ? 31.856 4.185 -38.665 1.00 88.56 221 GLN A CA 1
ATOM 1812 C C . GLN A 1 221 ? 31.484 3.885 -37.207 1.00 88.56 221 GLN A C 1
ATOM 1814 O O . GLN A 1 221 ? 30.724 4.613 -36.565 1.00 88.56 221 GLN A O 1
ATOM 1819 N N . ARG A 1 222 ? 32.072 2.822 -36.654 1.00 87.50 222 ARG A N 1
ATOM 1820 C CA . ARG A 1 222 ? 31.953 2.416 -35.246 1.00 87.50 222 ARG A CA 1
ATOM 1821 C C . ARG A 1 222 ? 33.334 2.355 -34.591 1.00 87.50 222 ARG A C 1
ATOM 1823 O O . ARG A 1 222 ? 34.359 2.291 -35.263 1.00 87.50 222 ARG A O 1
ATOM 1830 N N . ARG A 1 223 ? 33.382 2.353 -33.256 1.00 90.50 223 ARG A N 1
ATOM 1831 C CA . ARG A 1 223 ? 34.621 2.115 -32.494 1.00 90.50 223 ARG A CA 1
ATOM 1832 C C . ARG A 1 223 ? 34.908 0.620 -32.401 1.00 90.50 223 ARG A C 1
ATOM 1834 O O . ARG A 1 223 ? 34.012 -0.161 -32.089 1.00 90.50 223 ARG A O 1
ATOM 1841 N N . CYS A 1 224 ? 36.157 0.236 -32.639 1.00 91.00 224 CYS A N 1
ATOM 1842 C CA . CYS A 1 224 ? 36.599 -1.144 -32.525 1.00 91.00 224 CYS A CA 1
ATOM 1843 C C . CYS A 1 224 ? 36.571 -1.611 -31.065 1.00 91.00 224 CYS A C 1
ATOM 1845 O O . CYS A 1 224 ? 37.195 -0.988 -30.206 1.00 91.00 224 CYS A O 1
ATOM 1847 N N . GLY A 1 225 ? 35.905 -2.735 -30.792 1.00 86.44 225 GLY A N 1
ATOM 1848 C CA . GLY A 1 225 ? 35.785 -3.310 -29.449 1.00 86.44 225 GLY A CA 1
ATOM 1849 C C . GLY A 1 225 ? 37.102 -3.823 -28.851 1.00 86.44 225 GLY A C 1
ATOM 1850 O O . GLY A 1 225 ? 37.161 -4.046 -27.645 1.00 86.44 225 GLY A O 1
ATOM 1851 N N . LYS A 1 226 ? 38.156 -4.000 -29.668 1.00 89.81 226 LYS A N 1
ATOM 1852 C CA . LYS A 1 226 ? 39.487 -4.445 -29.214 1.00 89.81 226 LYS A CA 1
ATOM 1853 C C . LYS A 1 226 ? 40.490 -3.298 -29.067 1.00 89.81 226 LYS A C 1
ATOM 1855 O O . LYS A 1 226 ? 41.136 -3.202 -28.033 1.00 89.81 226 LYS A O 1
ATOM 1860 N N . CYS A 1 227 ? 40.640 -2.450 -30.088 1.00 90.12 227 CYS A N 1
ATOM 1861 C CA . CYS A 1 227 ? 41.679 -1.409 -30.120 1.00 90.12 227 CYS A CA 1
ATOM 1862 C C . CYS A 1 227 ? 41.148 0.026 -29.952 1.00 90.12 227 CYS A C 1
ATOM 1864 O O . CYS A 1 227 ? 41.939 0.963 -29.911 1.00 90.12 227 CYS A O 1
ATOM 1866 N N . GLY A 1 228 ? 39.826 0.231 -29.916 1.00 87.88 228 GLY A N 1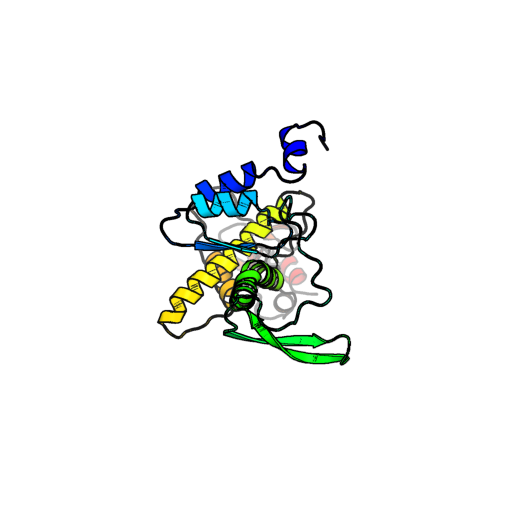
ATOM 1867 C CA . GLY A 1 228 ? 39.203 1.549 -29.739 1.00 87.88 228 GLY A CA 1
ATOM 1868 C C . GLY A 1 228 ? 39.271 2.497 -30.947 1.00 87.88 228 GLY A C 1
ATOM 1869 O O . GLY A 1 228 ? 38.657 3.563 -30.906 1.00 87.88 228 GLY A O 1
ATOM 1870 N N . LYS A 1 229 ? 39.969 2.135 -32.032 1.00 91.12 229 LYS A N 1
ATOM 1871 C CA . LYS A 1 229 ? 40.041 2.932 -33.274 1.00 91.12 229 LYS A CA 1
ATOM 1872 C C . LYS A 1 229 ? 38.771 2.787 -34.119 1.00 91.12 229 LYS A C 1
ATOM 1874 O O . LYS A 1 229 ? 38.041 1.807 -33.972 1.00 91.12 229 LYS A O 1
ATOM 1879 N N . CYS A 1 230 ? 38.512 3.739 -35.013 1.00 91.81 230 CYS A N 1
ATOM 1880 C CA . CYS A 1 230 ? 37.361 3.685 -35.916 1.00 91.81 230 CYS A CA 1
ATOM 1881 C C . CYS A 1 230 ? 37.480 2.524 -36.920 1.00 91.81 230 CYS A C 1
ATOM 1883 O O . CYS A 1 230 ? 38.562 2.227 -37.430 1.00 91.81 230 CYS A O 1
ATOM 1885 N N . THR A 1 231 ? 36.360 1.857 -37.181 1.00 91.25 231 THR A N 1
ATOM 1886 C CA . THR A 1 231 ? 36.208 0.779 -38.162 1.00 91.25 231 THR A CA 1
ATOM 1887 C C . THR A 1 231 ? 34.831 0.877 -38.812 1.00 91.25 231 THR A C 1
ATOM 1889 O O . THR A 1 231 ? 33.851 1.225 -38.155 1.00 91.25 231 THR A O 1
ATOM 1892 N N . THR A 1 232 ? 34.750 0.571 -40.100 1.00 93.19 232 THR A N 1
ATOM 1893 C CA . THR A 1 232 ? 33.489 0.378 -40.834 1.00 93.19 232 THR A CA 1
ATOM 1894 C C . THR A 1 232 ? 33.035 -1.079 -40.807 1.00 93.19 232 THR A C 1
ATOM 1896 O O . THR A 1 232 ? 31.954 -1.384 -41.282 1.00 93.19 232 THR A O 1
ATOM 1899 N N . PHE A 1 233 ? 33.836 -1.989 -40.255 1.00 92.12 233 PHE A N 1
ATOM 1900 C CA . PHE A 1 233 ? 33.531 -3.414 -40.201 1.00 92.12 233 PHE A CA 1
ATOM 1901 C C . PHE A 1 233 ? 32.997 -3.815 -38.828 1.00 92.12 233 PHE A C 1
ATOM 1903 O O . PHE A 1 233 ? 33.483 -3.341 -37.791 1.00 92.12 233 PHE A O 1
ATOM 1910 N N . SER A 1 234 ? 32.021 -4.718 -38.807 1.00 92.56 234 SER A N 1
ATOM 1911 C CA . SER A 1 234 ? 31.486 -5.295 -37.573 1.00 92.56 234 SER A CA 1
ATOM 1912 C C . SER A 1 234 ? 31.222 -6.786 -37.699 1.00 92.56 234 SER A C 1
ATOM 1914 O O . SER A 1 234 ? 30.860 -7.268 -38.767 1.00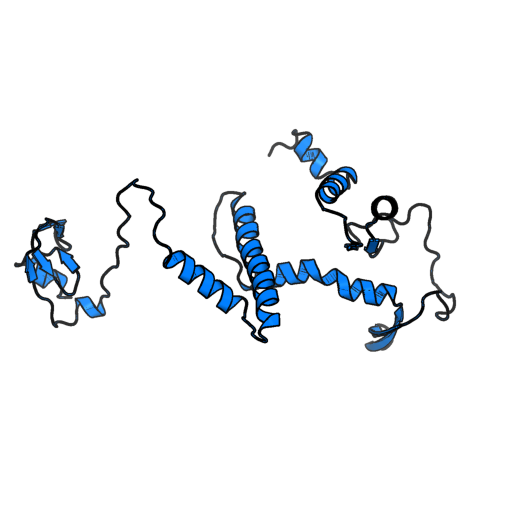 92.56 234 SER A O 1
ATOM 1916 N N . CYS A 1 235 ? 31.358 -7.502 -36.583 1.00 90.50 235 CYS A N 1
ATOM 1917 C CA . CYS A 1 235 ? 30.870 -8.870 -36.478 1.00 90.50 235 CYS A CA 1
ATOM 1918 C C . CYS A 1 235 ? 29.337 -8.860 -36.422 1.00 90.50 235 CYS A C 1
ATOM 1920 O O . CYS A 1 235 ? 28.781 -8.208 -35.534 1.00 90.50 235 CYS A O 1
ATOM 1922 N N . VAL A 1 236 ? 28.672 -9.582 -37.328 1.00 87.56 236 VAL A N 1
ATOM 1923 C CA . VAL A 1 236 ? 27.199 -9.656 -37.404 1.00 87.56 236 VAL A CA 1
ATOM 1924 C C . VAL A 1 236 ? 26.622 -10.273 -36.128 1.00 87.56 236 VAL A C 1
ATOM 1926 O O . VAL A 1 236 ? 25.736 -9.702 -35.497 1.00 87.56 236 VAL A O 1
ATOM 1929 N N . LYS A 1 237 ? 27.203 -11.391 -35.683 1.00 84.94 237 LYS A N 1
ATOM 1930 C CA . LYS A 1 237 ? 26.751 -12.152 -34.512 1.00 84.94 237 LYS A CA 1
ATOM 1931 C C . LYS A 1 237 ? 26.980 -11.424 -33.186 1.00 84.94 237 LYS A C 1
ATOM 1933 O O . LYS A 1 237 ? 26.101 -11.391 -32.331 1.00 84.94 237 LYS A O 1
ATOM 1938 N N . CYS A 1 238 ? 28.140 -10.788 -33.021 1.00 83.00 238 CYS A N 1
ATOM 1939 C CA . CYS A 1 238 ? 28.472 -10.025 -31.812 1.00 83.00 238 CYS A CA 1
ATOM 1940 C C . CYS A 1 238 ? 28.006 -8.557 -31.859 1.00 83.00 238 CYS A C 1
ATOM 1942 O O . CYS A 1 238 ? 28.235 -7.821 -30.897 1.00 83.00 238 CYS A O 1
ATOM 1944 N N . ASN A 1 239 ? 27.448 -8.089 -32.983 1.00 86.25 239 ASN A N 1
ATOM 1945 C CA . ASN A 1 239 ? 27.097 -6.687 -33.257 1.00 86.25 239 ASN A CA 1
ATOM 1946 C C . ASN A 1 239 ? 28.160 -5.673 -32.768 1.00 86.25 239 ASN A C 1
ATOM 1948 O O . ASN A 1 239 ? 27.856 -4.610 -32.221 1.00 86.25 239 ASN A O 1
ATOM 1952 N N . THR A 1 240 ? 29.439 -6.023 -32.927 1.00 87.19 240 THR A N 1
ATOM 1953 C CA . THR A 1 240 ? 30.581 -5.268 -32.390 1.00 87.19 240 THR A CA 1
ATOM 1954 C C . THR A 1 240 ? 31.501 -4.859 -33.530 1.00 87.19 240 THR A C 1
ATOM 1956 O O . THR A 1 240 ? 31.864 -5.687 -34.364 1.00 87.19 240 THR A O 1
ATOM 1959 N N . GLY A 1 241 ? 31.888 -3.578 -33.572 1.00 91.81 241 GLY A N 1
ATOM 1960 C CA . GLY A 1 241 ? 32.855 -3.076 -34.549 1.00 91.81 241 GLY A CA 1
ATOM 1961 C C . GLY A 1 241 ? 34.217 -3.729 -34.329 1.00 91.81 241 GLY A C 1
ATOM 1962 O O . GLY A 1 241 ? 34.737 -3.680 -33.214 1.00 91.81 241 GLY A O 1
ATOM 1963 N N . LEU A 1 242 ? 34.795 -4.348 -35.356 1.00 92.62 242 LEU A N 1
ATOM 1964 C CA . LEU A 1 242 ? 36.092 -5.027 -35.287 1.00 92.62 242 LEU A CA 1
ATOM 1965 C C . LEU A 1 242 ? 36.842 -4.836 -36.604 1.00 92.62 242 LEU A C 1
ATOM 1967 O O . LEU A 1 242 ? 36.238 -4.885 -37.670 1.00 92.62 242 LEU A O 1
ATOM 1971 N N . HIS A 1 243 ? 38.156 -4.617 -36.542 1.00 92.31 243 HIS A N 1
ATOM 1972 C CA . HIS A 1 243 ? 38.990 -4.642 -37.747 1.00 92.31 243 HIS A CA 1
ATOM 1973 C C . HIS A 1 243 ? 39.138 -6.087 -38.248 1.00 92.31 243 HIS A C 1
ATOM 1975 O O . HIS A 1 243 ? 39.396 -6.955 -37.405 1.00 92.31 243 HIS A O 1
ATOM 1981 N N . PRO A 1 244 ? 39.031 -6.341 -39.569 1.00 89.38 244 PRO A N 1
ATOM 1982 C CA . PRO A 1 244 ? 39.107 -7.688 -40.144 1.00 89.38 244 PRO A CA 1
ATOM 1983 C C . PRO A 1 244 ? 40.393 -8.458 -39.825 1.00 89.38 244 PRO A C 1
ATOM 1985 O O . PRO A 1 244 ? 40.371 -9.682 -39.763 1.00 89.38 244 PRO A O 1
ATOM 1988 N N . ASP A 1 245 ? 41.492 -7.740 -39.581 1.00 85.06 245 ASP A N 1
ATOM 1989 C CA . ASP A 1 245 ? 42.809 -8.320 -39.323 1.00 85.06 245 ASP A CA 1
ATOM 1990 C C . ASP A 1 245 ? 42.919 -8.925 -37.902 1.00 85.06 245 ASP A C 1
ATOM 1992 O O . ASP A 1 245 ? 42.222 -9.857 -37.497 1.00 85.06 245 ASP A O 1
ATOM 1996 N N . LYS A 1 246 ? 43.829 -8.385 -37.084 1.00 86.50 246 LYS A N 1
ATOM 1997 C CA . LYS A 1 246 ? 44.188 -8.923 -35.766 1.00 86.50 246 LYS A CA 1
ATOM 1998 C C . LYS A 1 246 ? 43.064 -8.760 -34.740 1.00 86.50 246 LYS A C 1
ATOM 2000 O O . LYS A 1 246 ? 42.896 -9.615 -33.875 1.00 86.50 246 LYS A O 1
ATOM 2005 N N . CYS A 1 247 ? 42.282 -7.682 -34.836 1.00 92.06 247 CYS A N 1
ATOM 2006 C CA . CYS A 1 247 ? 41.257 -7.356 -33.841 1.00 92.06 247 CYS A CA 1
ATOM 2007 C C . CYS A 1 247 ? 40.112 -8.370 -33.832 1.00 92.06 247 CYS A C 1
ATOM 2009 O O . CYS A 1 247 ? 39.600 -8.679 -32.760 1.00 92.06 247 CYS A O 1
ATOM 2011 N N . PHE A 1 248 ? 39.728 -8.895 -34.998 1.00 91.69 248 PHE A N 1
ATOM 2012 C CA . PHE A 1 248 ? 38.657 -9.875 -35.101 1.00 91.69 248 PHE A CA 1
ATOM 2013 C C . PHE A 1 248 ? 39.016 -11.190 -34.399 1.00 91.69 248 PHE A C 1
ATOM 2015 O O . PHE A 1 248 ? 38.265 -11.657 -33.540 1.00 91.69 248 PHE A O 1
ATOM 2022 N N . ARG A 1 249 ? 40.199 -11.747 -34.693 1.00 88.50 249 ARG A N 1
ATOM 2023 C CA . ARG A 1 249 ? 40.678 -12.994 -34.068 1.00 88.50 249 ARG A CA 1
ATOM 2024 C C . ARG A 1 249 ? 40.888 -12.827 -32.563 1.00 88.50 249 ARG A C 1
ATOM 2026 O O . ARG A 1 249 ? 40.355 -13.602 -31.784 1.00 88.50 249 ARG A O 1
ATOM 2033 N N . GLN A 1 250 ? 41.557 -11.750 -32.147 1.00 90.06 250 GLN A N 1
ATOM 2034 C CA . GLN A 1 250 ? 41.813 -11.449 -30.730 1.00 90.06 250 GLN A CA 1
ATOM 2035 C C . GLN A 1 250 ? 40.558 -11.128 -29.907 1.00 90.06 250 GLN A C 1
ATOM 2037 O O . GLN A 1 250 ? 40.637 -11.027 -28.679 1.00 90.06 250 GLN A O 1
ATOM 2042 N N . TYR A 1 251 ? 39.431 -10.842 -30.563 1.00 88.25 251 TYR A N 1
ATOM 2043 C CA . TYR A 1 251 ? 38.163 -10.634 -29.882 1.00 88.25 251 TYR A CA 1
ATOM 2044 C C . TYR A 1 251 ? 37.435 -11.963 -29.655 1.00 88.25 251 TYR A C 1
ATOM 2046 O O . TYR A 1 251 ? 36.915 -12.151 -28.562 1.00 88.25 251 TYR A O 1
ATOM 2054 N N . HIS A 1 252 ? 37.433 -12.888 -30.618 1.00 88.62 252 HIS A N 1
ATOM 2055 C CA . HIS A 1 252 ? 36.696 -14.162 -30.529 1.00 88.62 252 HIS A CA 1
ATOM 2056 C C . HIS A 1 252 ? 37.532 -15.347 -30.016 1.00 88.62 252 HIS A C 1
ATOM 2058 O O . HIS A 1 252 ? 36.990 -16.426 -29.802 1.00 88.62 252 HIS A O 1
ATOM 2064 N N . GLN A 1 253 ? 38.837 -15.167 -29.809 1.00 85.19 253 GLN A N 1
ATOM 2065 C CA . GLN A 1 253 ? 39.715 -16.153 -29.174 1.00 85.19 253 GLN A CA 1
ATOM 2066 C C . GLN A 1 253 ? 39.953 -15.773 -27.711 1.00 85.19 253 GLN A C 1
ATOM 2068 O O . GLN A 1 253 ? 40.076 -14.587 -27.387 1.00 85.19 253 GLN A O 1
ATOM 2073 N N . LYS A 1 254 ? 39.951 -16.787 -26.844 1.00 70.81 254 LYS A N 1
ATOM 2074 C CA . LYS A 1 254 ? 40.202 -16.649 -25.409 1.00 70.81 254 LYS A CA 1
ATOM 2075 C C . LYS A 1 254 ? 41.697 -16.555 -25.126 1.00 70.81 254 LYS A C 1
ATOM 2077 O O . LYS A 1 254 ? 42.459 -17.246 -25.835 1.00 70.81 254 LYS A O 1
#

Secondary structure (DSSP, 8-state):
--TT-HHHHHHHSS--HHHHHHHHHTS---S-PEEEE-TTT--HHHHHHHHHTT-EEEE---GGG-TTSPPP--SSS-SS--S--EEEEEEEEETTTTEEEEEEEEHHHHHHHHHHTHHHHHHHHHHHT------SSTTHHHHHHHHHHHHHHHHHHHHHHHHTTT----HHHHHHHHHHHHHHSPPPS---S-------PPPHHHHSS-S---EEEEEEEEE-TTT-SEEEEEETTTTEE--TTHHHHHHH--

Sequence (254 aa):
MDTNNPLVTNALSRNKFETIHIFFHLNDNRQNCTIFLDNYFTSIPLLETLTANKLYCVGTVRSDRVEKAPLKDLKKENRDNTLYQTKGSCKRWSMKDKSAIQVDQPSLVHLYNKGMGGVDRFDQMRGLYRSRIRSKTWYWPLIRFCLDGSIVNMWYLYRQALLSRNESISLLEFRRRVVLALLAAPPSNSNTGPKPKLSCKVLSEVRYDGKEHWIDRQETQRRCGKCGKCTTFSCVKCNTGLHPDKCFRQYHQK

Mean predicted aligned error: 16.94 Å

Foldseek 3Di:
DPPPDCVVVVVPPPDPVVVVVVVVVPDPPPDQAEAADEQSPDAPVNCVVCVVVNHHYAYDHDQVRPPPPHDPDPPDDDPPDPPADFDDWDFDQDPVVNGTDIDGDGPSVVVNVVRVCPVVVLVVQLVVCQDDDDDPDPCVVVVSCVVSSVLSVVQVVVQVVCVVVVDDDDSVRSVVVVVVCVVPDDPDPPPDDDDPDPCPQPPLCQLQVPPQFDKDFAPDWDQAPQPRDIARIDGPSRRGGADPPPGSCVRRHD

Radius of gyration: 32.29 Å; Cα contacts (8 Å, |Δi|>4): 213; chains: 1; bounding box: 71×49×85 Å